Protein AF-A0A6D2IQT5-F1 (afdb_monomer)

Organism: NCBI:txid1685480

Mean predicted aligned error: 20.73 Å

Sequence (282 aa):
MVDPGVHAYAAMALLELAKHLDSALYYRKAKKAAESNLSFLASFDRLSLDEEDTKRTLESVLQVAESKILLGVTGKISEPNVREAENVRVVDAVAGKRLKSYWAGMGAESKKKFLRVSIAELTSYVEGLFGREGEEEWEQVLDSARRNKKWRFWMCRTCSLKFFHHKKFKNHLEQAHAAKFKPSTTKHMAQRVDEVWAGMLSSAAAEWEPVDTVAAGEMIKTRLELVKAFVYENGWSRDWPLAADGERRKLLKQIQLLLVLLRERKILSCGVRDWMMLFVIM

Foldseek 3Di:
DDDPPQALVQLVVLLVVCVVQLDLVSLVVSLVSLVVSLVVLVVDPDDDPVSVVRNVSSVVSNVSSVVSNVVDRPDPDDDPPPPPPPPPPPDDPVNVVVVVVVVVPDDPVRVVVVPDDDLVVVLVVQCVPPNPVSNVVSVVQVVCCVVVVDNDWDADPVVRDTGPDPVVVVVCCCVVPCVVVDPVDPVPDQAADDVLVVQVLPPPPDQLFAFPPVVQVVVVVVCVVVVHDFDDDSRDGPPTHGDPDPVVSVVSVVVSVVQNVCNVVVNDGVVVVVVVVVVVVD

InterPro domains:
  IPR006865 Domain of unknown function DUF629 [PF04780] (98-281)
  IPR013087 Zinc finger C2H2-type [PS00028] (156-177)
  IPR052398 Ubiquitin carboxyl-terminal hydrolase 53/54 [PTHR22975] (64-279)

Nearest PDB structures (foldseek):
  1key-assembly1_C-2  TM=7.612E-01  e=4.004E+00  Mus musculus
  4wyv-assembly1_A  TM=7.481E-01  e=4.474E+00  Homo sapiens
  4wyv-assembly1_H  TM=7.144E-01  e=4.999E+00  Homo sapiens
  1key-assembly1_A-2  TM=7.455E-01  e=7.789E+00  Mus musculus
  3pja-assembly2_G-2  TM=6.964E-01  e=8.702E+00  Homo sapiens

Radius of gyration: 30.5 Å; Cα contacts (8 Å, |Δi|>4): 212; chains: 1; bounding box: 74×51×74 Å

Secondary structure (DSSP, 8-state):
-------THHHHHHHHHHHHTT-HHHHHHHHHHHHHHHHHHTT-SS--HHHHHHHHHHHHHHHHHHHHHHT--S---------S----S-S-HHHHHHHHHHHHHS-HHHHHHHT---HHHHHHHHHHHHHHHHHHHHHHHHHHHHHHS-S--EE-TTT--EESSHHHHHHHIIIIIGGG----STTSS-PBPPHHHHHHHH-TT---PPB-HHHHHHHHHHHHHTTPPPP-BTTB-TTSPBP--HHHHHHHHHHHHHHHHHHHTT--BHHHHHHHHHHTT-

pLDDT: mean 77.93, std 15.9, range [29.3, 95.0]

Structure (mmCIF, N/CA/C/O backbone):
data_AF-A0A6D2IQT5-F1
#
_entry.id   AF-A0A6D2IQT5-F1
#
loop_
_atom_site.group_PDB
_atom_site.id
_atom_site.type_symbol
_atom_site.label_atom_id
_atom_site.label_alt_id
_atom_site.label_comp_id
_atom_site.label_asym_id
_atom_site.label_entity_id
_atom_site.label_seq_id
_atom_site.pdbx_PDB_ins_code
_atom_site.Cartn_x
_atom_site.Cartn_y
_atom_site.Cartn_z
_atom_site.occupancy
_atom_site.B_iso_or_equiv
_atom_site.auth_seq_id
_atom_site.auth_comp_id
_atom_site.auth_asym_id
_atom_site.auth_atom_id
_atom_site.pdbx_PDB_model_num
ATOM 1 N N . MET A 1 1 ? 18.712 -18.024 -9.875 1.00 38.19 1 MET A N 1
ATOM 2 C CA . MET A 1 1 ? 17.362 -17.785 -10.419 1.00 38.19 1 MET A CA 1
ATOM 3 C C . MET A 1 1 ? 16.737 -16.692 -9.581 1.00 38.19 1 MET A C 1
ATOM 5 O O . MET A 1 1 ? 16.830 -16.766 -8.363 1.00 38.19 1 MET A O 1
ATOM 9 N N . VAL A 1 2 ? 16.275 -15.623 -10.224 1.00 38.50 2 VAL A N 1
ATOM 10 C CA . VAL A 1 2 ? 15.608 -14.499 -9.556 1.00 38.50 2 VAL A CA 1
ATOM 11 C C . VAL A 1 2 ? 14.184 -14.956 -9.263 1.00 38.50 2 VAL A C 1
ATOM 13 O O . VAL A 1 2 ? 13.517 -15.400 -10.188 1.00 38.50 2 VAL A O 1
ATOM 16 N N . ASP A 1 3 ? 13.763 -14.907 -7.998 1.00 45.12 3 ASP A N 1
ATOM 17 C CA . ASP A 1 3 ? 12.369 -15.142 -7.606 1.00 45.12 3 ASP A CA 1
ATOM 18 C C . ASP A 1 3 ? 11.491 -14.101 -8.326 1.00 45.12 3 ASP A C 1
ATOM 20 O O . ASP A 1 3 ? 11.692 -12.899 -8.109 1.00 45.12 3 ASP A O 1
ATOM 24 N N . PRO A 1 4 ? 10.567 -14.512 -9.213 1.00 54.16 4 PRO A N 1
ATOM 25 C CA . PRO A 1 4 ? 9.713 -13.587 -9.951 1.00 54.16 4 PRO A CA 1
ATOM 26 C C . PRO A 1 4 ? 8.691 -12.872 -9.049 1.00 54.16 4 PRO A C 1
ATOM 28 O O . PRO A 1 4 ? 7.954 -12.012 -9.532 1.00 54.16 4 PRO A O 1
ATOM 31 N N . GLY A 1 5 ? 8.637 -13.189 -7.747 1.00 58.66 5 GLY A N 1
ATOM 32 C CA . GLY A 1 5 ? 7.783 -12.521 -6.765 1.00 58.66 5 GLY A CA 1
ATOM 33 C C . GLY A 1 5 ? 6.300 -12.850 -6.926 1.00 58.66 5 GLY A C 1
ATOM 34 O O . GLY A 1 5 ? 5.441 -12.144 -6.389 1.00 58.66 5 GLY A O 1
ATOM 35 N N . VAL A 1 6 ? 5.979 -13.905 -7.682 1.00 66.69 6 VAL A N 1
ATOM 36 C CA . VAL A 1 6 ? 4.604 -14.369 -7.869 1.00 66.69 6 VAL A CA 1
ATOM 37 C C . VAL A 1 6 ? 4.222 -15.207 -6.670 1.00 66.69 6 VAL A C 1
ATOM 39 O O . VAL A 1 6 ? 4.809 -16.253 -6.408 1.00 66.69 6 VAL A O 1
ATOM 42 N N . HIS A 1 7 ? 3.212 -14.756 -5.936 1.00 79.12 7 HIS A N 1
ATOM 43 C CA . HIS A 1 7 ? 2.750 -15.455 -4.749 1.00 79.12 7 HIS A CA 1
ATOM 44 C C . HIS A 1 7 ? 1.227 -15.520 -4.698 1.00 79.12 7 HIS A C 1
ATOM 46 O O . HIS A 1 7 ? 0.525 -14.561 -5.022 1.00 79.12 7 HIS A O 1
ATOM 52 N N . ALA A 1 8 ? 0.704 -16.626 -4.170 1.00 84.62 8 ALA A N 1
ATOM 53 C CA . ALA A 1 8 ? -0.732 -16.822 -3.997 1.00 84.62 8 ALA A CA 1
ATOM 54 C C . ALA A 1 8 ? -1.335 -16.041 -2.810 1.00 84.62 8 ALA A C 1
ATOM 56 O O . ALA A 1 8 ? -2.553 -16.048 -2.629 1.00 84.62 8 ALA A O 1
ATOM 57 N N . TYR A 1 9 ? -0.520 -15.345 -2.002 1.00 84.56 9 TYR A N 1
ATOM 58 C CA . TYR A 1 9 ? -0.952 -14.723 -0.742 1.00 84.56 9 TYR A CA 1
ATOM 59 C C . TYR A 1 9 ? -2.144 -13.776 -0.896 1.00 84.56 9 TYR A C 1
ATOM 61 O O . TYR A 1 9 ? -3.067 -13.821 -0.086 1.00 84.56 9 TYR A O 1
ATOM 69 N N . ALA A 1 10 ? -2.150 -12.934 -1.934 1.00 84.56 10 ALA A N 1
ATOM 70 C CA . ALA A 1 10 ? -3.239 -11.984 -2.154 1.00 84.56 10 ALA A CA 1
ATOM 71 C C . ALA A 1 10 ? -4.559 -12.702 -2.483 1.00 84.56 10 ALA A C 1
ATOM 73 O O . ALA A 1 10 ? -5.597 -12.383 -1.902 1.00 84.56 10 ALA A O 1
ATOM 74 N N . ALA A 1 11 ? -4.510 -13.699 -3.371 1.00 89.94 11 ALA A N 1
ATOM 75 C CA . ALA A 1 11 ? -5.677 -14.485 -3.759 1.00 89.94 11 ALA A CA 1
ATOM 76 C C . ALA A 1 11 ? -6.205 -15.320 -2.578 1.00 89.94 11 ALA A C 1
ATOM 78 O O . ALA A 1 11 ? -7.407 -15.314 -2.316 1.00 89.94 11 ALA A O 1
ATOM 79 N N . MET A 1 12 ? -5.312 -15.947 -1.802 1.00 90.25 12 MET A N 1
ATOM 80 C CA . MET A 1 12 ? -5.676 -16.707 -0.601 1.00 90.25 12 MET A CA 1
ATOM 81 C C . MET A 1 12 ? -6.279 -15.829 0.497 1.00 90.25 12 MET A C 1
ATOM 83 O O . MET A 1 12 ? -7.310 -16.182 1.060 1.00 90.25 12 MET A O 1
ATOM 87 N N . ALA A 1 13 ? -5.687 -14.667 0.783 1.00 88.44 13 ALA A N 1
ATOM 88 C CA . ALA A 1 13 ? -6.214 -13.756 1.797 1.00 88.44 13 ALA A CA 1
ATOM 89 C C . ALA A 1 13 ? -7.611 -13.231 1.424 1.00 88.44 13 ALA A C 1
ATOM 91 O O . ALA A 1 13 ? -8.487 -13.133 2.282 1.00 88.44 13 ALA A O 1
ATOM 92 N N . LEU A 1 14 ? -7.838 -12.921 0.141 1.00 91.50 14 LEU A N 1
ATOM 93 C CA . LEU A 1 14 ? -9.152 -12.516 -0.363 1.00 91.50 14 LEU A CA 1
ATOM 94 C C . LEU A 1 14 ? -10.167 -13.660 -0.304 1.00 91.50 14 LEU A C 1
ATOM 96 O O . LEU A 1 14 ? -11.324 -13.413 0.029 1.00 91.50 14 LEU A O 1
ATOM 100 N N . LEU A 1 15 ? -9.743 -14.892 -0.596 1.00 90.62 15 LEU A N 1
ATOM 101 C CA . LEU A 1 15 ? -10.600 -16.070 -0.505 1.00 90.62 15 LEU A CA 1
ATOM 102 C C . LEU A 1 15 ? -11.017 -16.345 0.941 1.00 90.62 15 LEU A C 1
ATOM 104 O O . LEU A 1 15 ? -12.190 -16.598 1.202 1.00 90.62 15 LEU A O 1
ATOM 108 N N . GLU A 1 16 ? -10.079 -16.275 1.881 1.00 89.12 16 GLU A N 1
ATOM 109 C CA . GLU A 1 16 ? -10.367 -16.511 3.294 1.00 89.12 16 GLU A CA 1
ATOM 110 C C . GLU A 1 16 ? -11.296 -15.431 3.855 1.00 89.12 16 GLU A C 1
ATOM 112 O O . GLU A 1 16 ? -12.285 -15.731 4.521 1.00 89.12 16 GLU A O 1
ATOM 117 N N . LEU A 1 17 ? -11.071 -14.171 3.470 1.00 84.94 17 LEU A N 1
ATOM 118 C CA . LEU A 1 17 ? -11.987 -13.079 3.783 1.00 84.94 17 LEU A CA 1
ATOM 119 C C . LEU A 1 17 ? -13.382 -13.306 3.174 1.00 84.94 17 LEU A C 1
ATOM 121 O O . LEU A 1 17 ? -14.384 -13.017 3.823 1.00 84.94 17 LEU A O 1
ATOM 125 N N . ALA A 1 18 ? -13.462 -13.849 1.956 1.00 87.81 18 ALA A N 1
ATOM 126 C CA . ALA A 1 18 ? -14.731 -14.177 1.313 1.00 87.81 18 ALA A CA 1
ATOM 127 C C . ALA A 1 18 ? -15.504 -15.271 2.053 1.00 87.81 18 ALA A C 1
ATOM 129 O O . ALA A 1 18 ? -16.719 -15.145 2.184 1.00 87.81 18 ALA A O 1
ATOM 130 N N . LYS A 1 19 ? -14.809 -16.303 2.556 1.00 88.00 19 LYS A N 1
ATOM 131 C CA . LYS A 1 19 ? -15.407 -17.363 3.381 1.00 88.00 19 LYS A CA 1
ATOM 132 C C . LYS A 1 19 ? -15.912 -16.813 4.711 1.00 88.00 19 LYS A C 1
ATOM 134 O O . LYS A 1 19 ? -17.047 -17.085 5.078 1.00 88.00 19 LYS A O 1
ATOM 139 N N . HIS A 1 20 ? -15.096 -16.018 5.406 1.00 84.00 20 HIS A N 1
ATOM 140 C CA . HIS A 1 20 ? -15.473 -15.442 6.699 1.00 84.00 20 HIS A CA 1
ATOM 141 C C . HIS A 1 20 ? -16.664 -14.487 6.606 1.00 84.00 20 HIS A C 1
ATOM 143 O O . HIS A 1 20 ? -17.475 -14.433 7.523 1.00 84.00 20 HIS A O 1
ATOM 149 N N . LEU A 1 21 ? -16.758 -13.720 5.518 1.00 82.00 21 LEU A N 1
ATOM 150 C CA . LEU A 1 21 ? -17.821 -12.734 5.320 1.00 82.00 21 LEU A CA 1
ATOM 151 C C . LEU A 1 21 ? -19.019 -13.268 4.525 1.00 82.00 21 LEU A C 1
ATOM 153 O O . LEU A 1 21 ? -19.940 -12.491 4.282 1.00 82.00 21 LEU A O 1
ATOM 157 N N . ASP A 1 22 ? -18.967 -14.523 4.064 1.00 82.00 22 ASP A N 1
ATOM 158 C CA . ASP A 1 22 ? -19.866 -15.104 3.057 1.00 82.00 22 ASP A CA 1
ATOM 159 C C . ASP A 1 22 ? -20.220 -14.072 1.971 1.00 82.00 22 ASP A C 1
ATOM 161 O O . ASP A 1 22 ? -21.356 -13.618 1.853 1.00 82.00 22 ASP A O 1
ATOM 165 N N . SER A 1 23 ? -19.205 -13.593 1.236 1.00 82.19 23 SER A N 1
ATOM 166 C CA . SER A 1 23 ? -19.349 -12.424 0.356 1.00 82.19 23 SER A CA 1
ATOM 167 C C . SER A 1 23 ? -18.933 -12.698 -1.086 1.00 82.19 23 SER A C 1
ATOM 169 O O . SER A 1 23 ? -17.751 -12.840 -1.418 1.00 82.19 23 SER A O 1
ATOM 171 N N . ALA A 1 24 ? -19.916 -12.640 -1.990 1.00 85.25 24 ALA A N 1
ATOM 172 C CA . ALA A 1 24 ? -19.721 -12.794 -3.434 1.00 85.25 24 ALA A CA 1
ATOM 173 C C . ALA A 1 24 ? -18.756 -11.757 -4.034 1.00 85.25 24 ALA A C 1
ATOM 175 O O . ALA A 1 24 ? -18.155 -11.992 -5.084 1.00 85.25 24 ALA A O 1
ATOM 176 N N . LEU A 1 25 ? -18.617 -10.589 -3.401 1.00 86.44 25 LEU A N 1
ATOM 177 C CA . LEU A 1 25 ? -17.674 -9.559 -3.830 1.00 86.44 25 LEU A CA 1
ATOM 178 C C . LEU A 1 25 ? -16.228 -10.002 -3.601 1.00 86.44 25 LEU A C 1
ATOM 180 O O . LEU A 1 25 ? -15.392 -9.854 -4.490 1.00 86.44 25 LEU A O 1
ATOM 184 N N . TYR A 1 26 ? -15.932 -10.541 -2.419 1.00 87.88 26 TYR A N 1
ATOM 185 C CA . TYR A 1 26 ? -14.586 -10.995 -2.092 1.00 87.88 26 TYR A CA 1
ATOM 186 C C . TYR A 1 26 ? -14.230 -12.279 -2.840 1.00 87.88 26 TYR A C 1
ATOM 188 O O . TYR A 1 26 ? -13.096 -12.385 -3.299 1.00 87.88 26 TYR A O 1
ATOM 196 N N . TYR A 1 27 ? -15.197 -13.167 -3.107 1.00 91.38 27 TYR A N 1
ATOM 197 C CA . TYR A 1 27 ? -14.988 -14.279 -4.042 1.00 91.38 27 TYR A CA 1
ATOM 198 C C . TYR A 1 27 ? -14.612 -13.779 -5.446 1.00 91.38 27 TYR A C 1
ATOM 200 O O . TYR A 1 27 ? -13.651 -14.268 -6.033 1.00 91.38 27 TYR A O 1
ATOM 208 N N . ARG A 1 28 ? -15.276 -12.732 -5.962 1.00 91.94 28 ARG A N 1
ATOM 209 C CA . ARG A 1 28 ? -14.900 -12.100 -7.243 1.00 91.94 28 ARG A CA 1
ATOM 210 C C . ARG A 1 28 ? -13.507 -11.462 -7.214 1.00 91.94 28 ARG A C 1
ATOM 212 O O . ARG A 1 28 ? -12.767 -11.582 -8.187 1.00 91.94 28 ARG A O 1
ATOM 219 N N . LYS A 1 29 ? -13.131 -10.797 -6.114 1.00 92.56 29 LYS A N 1
ATOM 220 C CA . LYS A 1 29 ? -11.784 -10.216 -5.944 1.00 92.56 29 LYS A CA 1
ATOM 221 C C . LYS A 1 29 ? -10.707 -11.309 -5.881 1.00 92.56 29 LYS A C 1
ATOM 223 O O . LYS A 1 29 ? -9.676 -11.159 -6.532 1.00 92.56 29 LYS A O 1
ATOM 228 N N . ALA A 1 30 ? -10.959 -12.402 -5.156 1.00 93.06 30 ALA A N 1
ATOM 229 C CA . ALA A 1 30 ? -10.068 -13.560 -5.081 1.00 93.06 30 ALA A CA 1
ATOM 230 C C . ALA A 1 30 ? -9.880 -14.214 -6.456 1.00 93.06 30 ALA A C 1
ATOM 232 O O . ALA A 1 30 ? -8.743 -14.417 -6.873 1.00 93.06 30 ALA A O 1
ATOM 233 N N . LYS A 1 31 ? -10.981 -14.434 -7.192 1.00 93.81 31 LYS A N 1
ATOM 234 C CA . LYS A 1 31 ? -10.967 -14.921 -8.579 1.00 93.81 31 LYS A CA 1
ATOM 235 C C . LYS A 1 31 ? -10.093 -14.043 -9.478 1.00 93.81 31 LYS A C 1
ATOM 237 O O . LYS A 1 31 ? -9.142 -14.541 -10.063 1.00 93.81 31 LYS A O 1
ATOM 242 N N . LYS A 1 32 ? -10.342 -12.729 -9.517 1.00 93.94 32 LYS A N 1
ATOM 243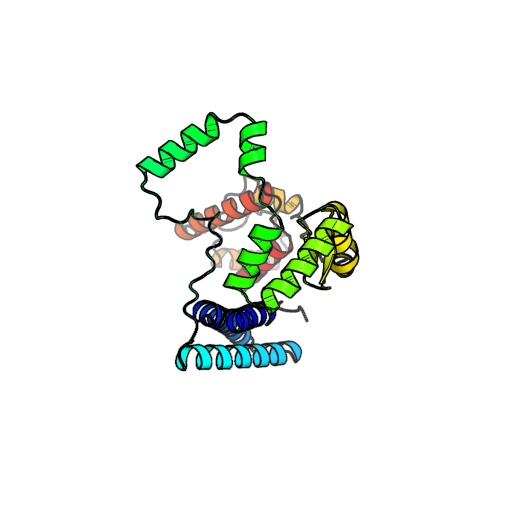 C CA . LYS A 1 32 ? -9.578 -11.802 -10.371 1.00 93.94 32 LYS A CA 1
ATOM 244 C C . LYS A 1 32 ? -8.080 -11.802 -10.043 1.00 93.94 32 LYS A C 1
ATOM 246 O O . LYS A 1 32 ? -7.248 -11.765 -10.946 1.00 93.94 32 LYS A O 1
ATOM 251 N N . ALA A 1 33 ? -7.734 -11.842 -8.755 1.00 91.81 33 ALA A N 1
ATOM 252 C CA . ALA A 1 33 ? -6.343 -11.924 -8.315 1.00 91.81 33 ALA A CA 1
ATOM 253 C C . ALA A 1 33 ? -5.691 -13.259 -8.713 1.00 91.81 33 ALA A C 1
ATOM 255 O O . ALA A 1 33 ? -4.521 -13.272 -9.091 1.00 91.81 33 ALA A O 1
ATOM 256 N N . ALA A 1 34 ? -6.438 -14.366 -8.652 1.00 93.62 34 ALA A N 1
ATOM 257 C CA . ALA A 1 34 ? -5.967 -15.667 -9.111 1.00 93.62 34 ALA A CA 1
ATOM 258 C C . ALA A 1 34 ? -5.725 -15.678 -10.630 1.00 93.62 34 ALA A C 1
ATOM 260 O O . ALA A 1 34 ? -4.640 -16.053 -11.063 1.00 93.62 34 ALA A O 1
ATOM 261 N N . GLU A 1 35 ? -6.674 -15.171 -11.424 1.00 93.81 35 GLU A N 1
ATOM 262 C CA . GLU A 1 35 ? -6.570 -15.086 -12.889 1.00 93.81 35 GLU A CA 1
ATOM 263 C C . GLU A 1 35 ? -5.363 -14.260 -13.335 1.00 93.81 35 GLU A C 1
ATOM 265 O O . GLU A 1 35 ? -4.581 -14.721 -14.156 1.00 93.81 35 GLU A O 1
ATOM 270 N N . SER A 1 36 ? -5.166 -13.064 -12.765 1.00 90.19 36 SER A N 1
ATOM 271 C CA . SER A 1 36 ? -4.038 -12.200 -13.147 1.00 90.19 36 SER A CA 1
ATOM 272 C C . SER A 1 36 ? -2.682 -12.857 -12.873 1.00 90.19 36 SER A C 1
ATOM 274 O O . SER A 1 36 ? -1.784 -12.770 -13.706 1.00 90.19 36 SER A O 1
ATOM 276 N N . ASN A 1 37 ? -2.539 -13.548 -11.737 1.00 88.19 37 ASN A N 1
ATOM 277 C CA . ASN A 1 37 ? -1.302 -14.259 -11.411 1.00 88.19 37 ASN A CA 1
ATOM 278 C C . ASN A 1 37 ? -1.113 -15.518 -12.271 1.00 88.19 37 ASN A C 1
ATOM 280 O O . ASN A 1 37 ? 0.010 -15.806 -12.667 1.00 88.19 37 ASN A O 1
ATOM 284 N N . LEU A 1 38 ? -2.185 -16.240 -12.611 1.00 91.69 38 LEU A N 1
ATOM 285 C CA . LEU A 1 38 ? -2.118 -17.383 -13.528 1.00 91.69 38 LEU A CA 1
ATOM 286 C C . LEU A 1 38 ? -1.760 -16.953 -14.954 1.00 91.69 38 LEU A C 1
ATOM 288 O O . LEU A 1 38 ? -0.917 -17.588 -15.577 1.00 91.69 38 LEU A O 1
ATOM 292 N N . SER A 1 39 ? -2.338 -15.857 -15.458 1.00 90.12 39 SER A N 1
ATOM 293 C CA . SER A 1 39 ? -1.959 -15.285 -16.757 1.00 90.12 39 SER A CA 1
ATOM 294 C C . SER A 1 39 ? -0.498 -14.845 -16.777 1.00 90.12 39 SER A C 1
ATOM 296 O O . SER A 1 39 ? 0.180 -15.018 -17.784 1.00 90.12 39 SER A O 1
ATOM 298 N N . PHE A 1 40 ? 0.000 -14.314 -15.658 1.00 86.50 40 PHE A N 1
ATOM 299 C CA . PHE A 1 40 ? 1.411 -13.979 -15.516 1.00 86.50 40 PHE A CA 1
ATOM 300 C C . PHE A 1 40 ? 2.295 -15.235 -15.515 1.00 86.50 40 PHE A C 1
ATOM 302 O O . PHE A 1 40 ? 3.258 -15.287 -16.270 1.00 86.50 40 PHE A O 1
ATOM 309 N N . LEU A 1 41 ? 1.943 -16.284 -14.762 1.00 87.12 41 LEU A N 1
ATOM 310 C CA . LEU A 1 41 ? 2.678 -17.559 -14.778 1.00 87.12 41 LEU A CA 1
ATOM 311 C C . LEU A 1 41 ? 2.644 -18.245 -16.152 1.00 87.12 41 LEU A C 1
ATOM 313 O O . LEU A 1 41 ? 3.628 -18.850 -16.558 1.00 87.12 41 LEU A O 1
ATOM 317 N N . ALA A 1 42 ? 1.554 -18.102 -16.905 1.00 86.75 42 ALA A N 1
ATOM 318 C CA . ALA A 1 42 ? 1.445 -18.628 -18.264 1.00 86.75 42 ALA A CA 1
ATOM 319 C C . ALA A 1 42 ? 2.381 -17.932 -19.270 1.00 86.75 42 ALA A C 1
ATOM 321 O O . ALA A 1 42 ? 2.583 -18.458 -20.360 1.00 86.75 42 ALA A O 1
ATOM 322 N N . SER A 1 43 ? 2.947 -16.768 -18.925 1.00 85.50 43 SER A N 1
ATOM 323 C CA . SER A 1 43 ? 3.935 -16.080 -19.767 1.00 85.50 43 SER A CA 1
ATOM 324 C C . SER A 1 43 ? 5.352 -16.658 -19.659 1.00 85.50 43 SER A C 1
ATOM 326 O O . SER A 1 43 ? 6.225 -16.260 -20.425 1.00 85.50 43 SER A O 1
ATOM 328 N N . PHE A 1 44 ? 5.589 -17.595 -18.733 1.00 81.56 44 PHE A N 1
ATOM 329 C CA . PHE A 1 44 ? 6.877 -18.268 -18.576 1.00 81.56 44 PHE A CA 1
ATOM 330 C C . PHE A 1 44 ? 6.908 -19.585 -19.361 1.00 81.56 44 PHE A C 1
ATOM 332 O O . PHE A 1 44 ? 6.020 -20.422 -19.217 1.00 81.56 44 PHE A O 1
ATOM 339 N N . ASP A 1 45 ? 7.985 -19.812 -20.120 1.00 79.50 45 ASP A N 1
ATOM 340 C CA . ASP A 1 45 ? 8.181 -21.052 -20.890 1.00 79.50 45 ASP A CA 1
ATOM 341 C C . ASP A 1 45 ? 8.382 -22.292 -20.001 1.00 79.50 45 ASP A C 1
ATOM 343 O O . ASP A 1 45 ? 8.038 -23.414 -20.378 1.00 79.50 45 ASP A O 1
ATOM 347 N N . ARG A 1 46 ? 8.972 -22.112 -18.813 1.00 81.31 46 ARG A N 1
ATOM 348 C CA . ARG A 1 46 ? 9.169 -23.164 -17.807 1.00 81.31 46 ARG A CA 1
ATOM 349 C C . ARG A 1 46 ? 9.012 -22.585 -16.412 1.00 81.31 46 ARG A C 1
ATOM 351 O O . ARG A 1 46 ? 9.660 -21.593 -16.092 1.00 81.31 46 ARG A O 1
ATOM 358 N N . LEU A 1 47 ? 8.214 -23.264 -15.594 1.00 83.31 47 LEU A N 1
ATOM 359 C CA . LEU A 1 47 ? 8.016 -22.929 -14.191 1.00 83.31 47 LEU A CA 1
ATOM 360 C C . LEU A 1 47 ? 9.020 -23.671 -13.304 1.00 83.31 47 LEU A C 1
ATOM 362 O O . LEU A 1 47 ? 9.375 -24.827 -13.556 1.00 83.31 47 LEU A O 1
ATOM 366 N N . SER A 1 48 ? 9.487 -23.001 -12.257 1.00 83.38 48 SER A N 1
ATOM 367 C CA . SER A 1 48 ? 10.186 -23.641 -11.145 1.00 83.38 48 SER A CA 1
ATOM 368 C C . SER A 1 48 ? 9.219 -24.474 -10.291 1.00 83.38 48 SER A C 1
ATOM 370 O O . SER A 1 48 ? 8.001 -24.338 -10.385 1.00 83.38 48 SER A O 1
ATOM 372 N N . LEU A 1 49 ? 9.751 -25.345 -9.426 1.00 81.62 49 LEU A N 1
ATOM 373 C CA . LEU A 1 49 ? 8.932 -26.133 -8.490 1.00 81.62 49 LEU A CA 1
ATOM 374 C C . LEU A 1 49 ? 8.037 -25.246 -7.606 1.00 81.62 49 LEU A C 1
ATOM 376 O O . LEU A 1 49 ? 6.865 -25.566 -7.414 1.00 81.62 49 LEU A O 1
ATOM 380 N N . ASP A 1 50 ? 8.571 -24.124 -7.121 1.00 79.00 50 ASP A N 1
ATOM 381 C CA . ASP A 1 50 ? 7.841 -23.179 -6.267 1.00 79.00 50 ASP A CA 1
ATOM 382 C C . ASP A 1 50 ? 6.758 -22.416 -7.052 1.00 79.00 50 ASP A C 1
ATOM 384 O O . ASP A 1 50 ? 5.673 -22.130 -6.537 1.00 79.00 50 ASP A O 1
ATOM 388 N N . GLU A 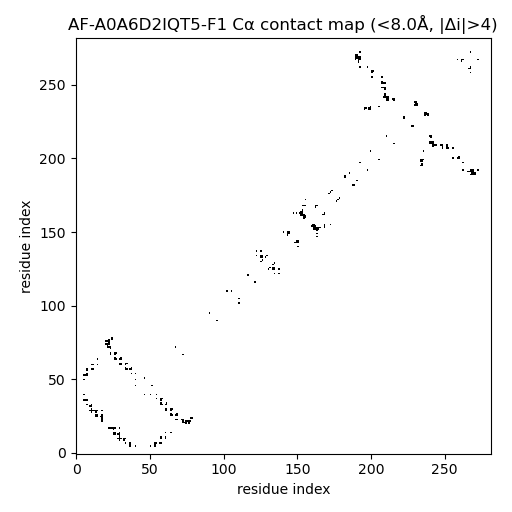1 51 ? 7.016 -22.114 -8.326 1.00 83.50 51 GLU A N 1
ATOM 389 C CA . GLU A 1 51 ? 6.033 -21.506 -9.227 1.00 83.50 51 GLU A CA 1
ATOM 390 C C . GLU A 1 51 ? 4.915 -22.484 -9.599 1.00 83.50 51 GLU A C 1
ATOM 392 O O . GLU A 1 51 ? 3.756 -22.079 -9.674 1.00 83.50 51 GLU A O 1
ATOM 397 N N . GLU A 1 52 ? 5.224 -23.771 -9.777 1.00 87.00 52 GLU A N 1
ATOM 398 C CA . GLU A 1 52 ? 4.218 -24.803 -10.043 1.00 87.00 52 GLU A CA 1
ATOM 399 C C . GLU A 1 52 ? 3.326 -25.046 -8.809 1.00 87.00 52 GLU A C 1
ATOM 401 O O . GLU A 1 52 ? 2.112 -25.220 -8.940 1.00 87.00 52 GLU A O 1
ATOM 406 N N . ASP A 1 53 ? 3.889 -24.991 -7.597 1.00 86.12 53 ASP A N 1
ATOM 407 C CA . ASP A 1 53 ? 3.110 -25.049 -6.350 1.00 86.12 53 ASP A CA 1
ATOM 408 C C . ASP A 1 53 ? 2.232 -23.798 -6.167 1.00 86.12 53 ASP A C 1
ATOM 410 O O . ASP A 1 53 ? 1.044 -23.879 -5.822 1.00 86.12 53 ASP A O 1
ATOM 414 N N . THR A 1 54 ? 2.778 -22.627 -6.507 1.00 88.31 54 THR A N 1
ATOM 415 C CA . THR A 1 54 ? 2.029 -21.365 -6.531 1.00 88.31 54 THR A CA 1
ATOM 416 C C . THR A 1 54 ? 0.880 -21.423 -7.536 1.00 88.31 54 THR A C 1
ATOM 418 O O . THR A 1 54 ? -0.245 -21.042 -7.205 1.00 88.31 54 THR A O 1
ATOM 421 N N . LYS A 1 55 ? 1.124 -21.951 -8.740 1.00 92.19 55 LYS A N 1
ATOM 422 C CA . LYS A 1 55 ? 0.112 -22.159 -9.781 1.00 92.19 55 LYS A CA 1
ATOM 423 C C . LYS A 1 55 ? -1.010 -23.071 -9.295 1.00 92.19 55 LYS A C 1
ATOM 425 O O . LYS A 1 55 ? -2.171 -22.673 -9.359 1.00 92.19 55 LYS A O 1
ATOM 430 N N . ARG A 1 56 ? -0.679 -24.230 -8.716 1.00 92.50 56 ARG A N 1
ATOM 431 C CA . ARG A 1 56 ? -1.668 -25.164 -8.147 1.00 92.50 56 ARG A CA 1
ATOM 432 C C . ARG A 1 56 ? -2.524 -24.500 -7.068 1.00 92.50 56 ARG A C 1
ATOM 434 O O . ARG A 1 56 ? -3.738 -24.695 -7.007 1.00 92.50 56 ARG A O 1
ATOM 441 N N . THR A 1 57 ? -1.900 -23.683 -6.222 1.00 92.06 57 THR A N 1
ATOM 442 C CA . THR A 1 57 ? -2.609 -22.925 -5.185 1.00 92.06 57 THR A CA 1
ATOM 443 C C . THR A 1 57 ? -3.579 -21.912 -5.799 1.00 92.06 57 THR A C 1
ATOM 445 O O . THR A 1 57 ? -4.725 -21.811 -5.359 1.00 92.06 57 THR A O 1
ATOM 448 N N . LEU A 1 58 ? -3.159 -21.182 -6.835 1.00 93.94 58 LEU A N 1
ATOM 449 C CA . LEU A 1 58 ? -4.003 -20.215 -7.541 1.00 93.94 58 LEU A CA 1
ATOM 450 C C . LEU A 1 58 ? -5.179 -20.890 -8.265 1.00 93.94 58 LEU A C 1
ATOM 452 O O . LEU A 1 58 ? -6.296 -20.380 -8.192 1.00 93.94 58 LEU A O 1
ATOM 456 N N . GLU A 1 59 ? -4.960 -22.045 -8.899 1.00 95.00 59 GLU A N 1
ATOM 457 C CA . GLU A 1 59 ? -6.011 -22.853 -9.538 1.00 95.00 59 GLU A CA 1
ATOM 458 C C . GLU A 1 59 ? -7.058 -23.328 -8.519 1.00 95.00 59 GLU A C 1
ATOM 460 O O . GLU A 1 59 ? -8.260 -23.203 -8.753 1.00 95.00 59 GLU A O 1
ATOM 465 N N . SER A 1 60 ? -6.616 -23.781 -7.342 1.00 94.56 60 SER A N 1
ATOM 466 C CA . SER A 1 60 ? -7.511 -24.144 -6.235 1.00 94.56 60 SER A CA 1
ATOM 467 C C . SER A 1 60 ? -8.346 -22.948 -5.758 1.00 94.56 60 SER A C 1
ATOM 469 O O . SER A 1 60 ? -9.567 -23.051 -5.604 1.00 94.56 60 SER A O 1
ATOM 471 N N . VAL A 1 61 ? -7.723 -21.773 -5.588 1.00 93.38 61 VAL A N 1
ATOM 472 C CA . VAL A 1 61 ? -8.442 -20.541 -5.219 1.00 93.38 61 VAL A CA 1
ATOM 473 C C . VAL A 1 61 ? -9.487 -20.173 -6.270 1.00 93.38 61 VAL A C 1
ATOM 475 O O . VAL A 1 61 ? -10.611 -19.811 -5.907 1.00 93.38 61 VAL A O 1
ATOM 478 N N . LEU A 1 62 ? -9.133 -20.279 -7.553 1.00 94.62 62 LEU A N 1
ATOM 479 C CA . LEU A 1 62 ? -10.026 -19.996 -8.671 1.00 94.62 62 LEU A CA 1
ATOM 480 C C . LEU A 1 62 ? -11.258 -20.908 -8.628 1.00 94.62 62 LEU A C 1
ATOM 482 O O . LEU A 1 62 ? -12.384 -20.412 -8.601 1.00 94.62 62 LEU A O 1
ATOM 486 N N . GLN A 1 63 ? -11.043 -22.221 -8.514 1.00 93.88 63 GLN A N 1
ATOM 487 C CA . GLN A 1 63 ? -12.110 -23.220 -8.482 1.00 93.88 63 GLN A CA 1
ATOM 488 C C . GLN A 1 63 ? -13.078 -22.996 -7.310 1.00 93.88 63 GLN A C 1
ATOM 490 O O . GLN A 1 63 ? -14.301 -23.025 -7.484 1.00 93.88 63 GLN A O 1
ATOM 495 N N . VAL A 1 64 ? -12.550 -22.739 -6.107 1.00 91.56 64 VAL A N 1
ATOM 496 C CA . VAL A 1 64 ? -13.379 -22.488 -4.917 1.00 91.56 64 VAL A CA 1
ATOM 497 C C . VAL A 1 64 ? -14.181 -21.195 -5.076 1.00 91.56 64 VAL A C 1
ATOM 499 O O . VAL A 1 64 ? -15.371 -21.168 -4.752 1.00 91.56 64 VAL A O 1
ATOM 502 N N . ALA A 1 65 ? -13.555 -20.127 -5.578 1.00 90.81 65 ALA A N 1
ATOM 503 C CA . ALA A 1 65 ? -14.228 -18.852 -5.790 1.00 90.81 65 ALA A CA 1
ATOM 504 C C . ALA A 1 65 ? -15.347 -18.960 -6.836 1.00 90.81 65 ALA A C 1
ATOM 506 O O . ALA A 1 65 ? -16.440 -18.446 -6.608 1.00 90.81 65 ALA A O 1
ATOM 507 N N . GLU A 1 66 ? -15.113 -19.656 -7.949 1.00 91.88 66 GLU A N 1
ATOM 508 C CA . GLU A 1 66 ? -16.114 -19.866 -9.000 1.00 91.88 66 GLU A CA 1
ATOM 509 C C . GLU A 1 66 ? -17.299 -20.694 -8.521 1.00 91.88 66 GLU A C 1
ATOM 511 O O . GLU A 1 66 ? -18.442 -20.279 -8.708 1.00 91.88 66 GLU A O 1
ATOM 516 N N . SER A 1 67 ? -17.037 -21.807 -7.831 1.00 89.00 67 SER A N 1
ATOM 517 C CA . SER A 1 67 ? -18.084 -22.643 -7.239 1.00 89.00 67 SER A CA 1
ATOM 518 C C . SER A 1 67 ? -18.974 -21.838 -6.288 1.00 89.00 67 SER A C 1
ATOM 520 O O . SER A 1 67 ? -20.200 -21.889 -6.376 1.00 89.00 67 SER A O 1
ATOM 522 N N . LYS A 1 68 ? -18.374 -21.003 -5.429 1.00 87.56 68 LYS A N 1
ATOM 523 C CA . LYS A 1 68 ? -19.113 -20.155 -4.483 1.00 87.56 68 LYS A CA 1
ATOM 524 C C . LYS A 1 68 ? -19.882 -19.016 -5.147 1.00 87.56 68 LYS A C 1
ATOM 526 O O . LYS A 1 68 ? -20.946 -18.645 -4.661 1.00 87.56 68 LYS A O 1
ATOM 531 N N . ILE A 1 69 ? -19.385 -18.476 -6.259 1.00 86.50 69 ILE A N 1
ATOM 532 C CA . ILE A 1 69 ? -20.130 -17.501 -7.067 1.00 86.50 69 ILE A CA 1
ATOM 533 C C . ILE A 1 69 ? -21.333 -18.177 -7.742 1.00 86.50 69 ILE A C 1
ATOM 535 O O . ILE A 1 69 ? -22.412 -17.587 -7.765 1.00 86.50 69 ILE A O 1
ATOM 539 N N . LEU A 1 70 ? -21.162 -19.401 -8.257 1.00 82.25 70 LEU A N 1
ATOM 540 C CA . LEU A 1 70 ? -22.187 -20.144 -8.998 1.00 82.25 70 LEU A CA 1
ATOM 541 C C . LEU A 1 70 ? -23.312 -20.670 -8.096 1.00 82.25 70 LEU A C 1
ATOM 543 O O . LEU A 1 70 ? -24.481 -20.582 -8.456 1.00 82.25 70 LEU A O 1
ATOM 547 N N . LEU A 1 71 ? -22.963 -21.189 -6.915 1.00 77.62 71 LEU A N 1
ATOM 548 C CA . LEU A 1 71 ? -23.916 -21.750 -5.949 1.00 77.62 71 LEU A CA 1
ATOM 549 C C . LEU A 1 71 ? -24.810 -20.691 -5.285 1.00 77.62 71 LEU A C 1
ATOM 551 O O . LEU A 1 71 ? -25.761 -21.054 -4.600 1.00 77.62 71 LEU A O 1
ATOM 555 N N . GLY A 1 72 ? -24.531 -19.403 -5.504 1.00 61.00 72 GLY A N 1
ATOM 556 C CA . GLY A 1 72 ? -25.246 -18.310 -4.862 1.00 61.00 72 GLY A CA 1
ATOM 557 C C . GLY A 1 72 ? -24.824 -18.173 -3.402 1.00 61.00 72 GLY A C 1
ATOM 558 O O . GLY A 1 72 ? -25.077 -19.027 -2.559 1.00 61.00 72 GLY A O 1
ATOM 559 N N . VAL A 1 73 ? -24.156 -17.068 -3.093 1.00 59.69 73 VAL A N 1
ATOM 560 C CA . VAL A 1 73 ? -23.757 -16.734 -1.726 1.00 59.69 73 VAL A CA 1
ATOM 561 C C . VAL A 1 73 ? -25.006 -16.382 -0.908 1.00 59.69 73 VAL A C 1
ATOM 563 O O . VAL A 1 73 ? -25.788 -15.521 -1.315 1.00 59.69 73 VAL A O 1
ATOM 566 N N . THR A 1 74 ? -25.202 -17.047 0.231 1.00 53.56 74 THR A N 1
ATOM 567 C CA . THR A 1 74 ? -26.354 -16.854 1.131 1.00 53.56 74 THR A CA 1
ATOM 568 C C . THR A 1 74 ? -26.309 -15.520 1.888 1.00 53.56 74 THR A C 1
ATOM 570 O O . THR A 1 74 ? -27.351 -14.974 2.257 1.00 53.56 74 THR A O 1
ATOM 573 N N . GLY A 1 75 ? -25.117 -14.950 2.072 1.00 50.09 75 GLY A N 1
ATOM 574 C CA . GLY A 1 75 ? -24.878 -13.670 2.728 1.00 50.09 75 GLY A CA 1
ATOM 575 C C . GLY A 1 75 ? -25.050 -12.453 1.813 1.00 50.09 75 GLY A C 1
ATOM 576 O O . GLY A 1 75 ? -24.191 -12.119 0.993 1.00 50.09 75 GLY A O 1
ATOM 577 N N . LYS A 1 76 ? -26.125 -11.683 2.024 1.00 41.78 76 LYS A N 1
ATOM 578 C CA . LYS A 1 76 ? -26.191 -10.265 1.621 1.00 41.78 76 LYS A CA 1
ATOM 579 C C . LYS A 1 76 ? -25.295 -9.435 2.546 1.00 41.78 76 LYS A C 1
ATOM 581 O O . LYS A 1 76 ? -25.788 -8.724 3.415 1.00 41.78 76 LYS A O 1
ATOM 586 N N . ILE A 1 77 ? -23.982 -9.485 2.349 1.00 45.03 77 ILE A N 1
ATOM 587 C CA . ILE A 1 77 ? -23.083 -8.473 2.912 1.00 45.03 77 ILE A CA 1
ATOM 588 C C . ILE A 1 77 ? -22.323 -7.835 1.754 1.00 45.03 77 ILE A C 1
ATOM 590 O O . ILE A 1 77 ? -21.294 -8.318 1.270 1.00 45.03 77 ILE A O 1
ATOM 594 N N . SER A 1 78 ? -22.904 -6.736 1.266 1.00 47.50 78 SER A N 1
ATOM 595 C CA . SER A 1 78 ? -22.178 -5.727 0.505 1.00 47.50 78 SER A CA 1
ATOM 596 C C . SER A 1 78 ? -21.008 -5.228 1.347 1.00 47.50 78 SER A C 1
ATOM 598 O O . SER A 1 78 ? -21.160 -5.084 2.556 1.00 47.50 78 SER A O 1
ATOM 600 N N . GLU A 1 79 ? -19.878 -4.988 0.678 1.00 38.00 79 GLU A N 1
ATOM 601 C CA . GLU A 1 79 ? -18.654 -4.336 1.160 1.00 38.00 79 GLU A CA 1
ATOM 602 C C . GLU A 1 79 ? -18.842 -3.622 2.517 1.00 38.00 79 GLU A C 1
ATOM 604 O O . GLU A 1 79 ? -19.697 -2.730 2.596 1.00 38.00 79 GLU A O 1
ATOM 609 N N . PRO A 1 80 ? -18.053 -3.914 3.576 1.00 34.44 80 PRO A N 1
ATOM 610 C CA . PRO A 1 80 ? -17.858 -2.906 4.596 1.00 34.44 80 PRO A CA 1
ATOM 611 C C . PRO A 1 80 ? -17.145 -1.785 3.857 1.00 34.44 80 PRO A C 1
ATOM 613 O O . PRO A 1 80 ? -15.936 -1.827 3.626 1.00 34.44 80 PRO A O 1
ATOM 616 N N . ASN A 1 81 ? -17.932 -0.827 3.380 1.00 30.52 81 ASN A N 1
ATOM 617 C CA . ASN A 1 81 ? -17.426 0.440 2.928 1.00 30.52 81 ASN A CA 1
ATOM 618 C C . ASN A 1 81 ? -16.481 0.878 4.043 1.00 30.52 81 ASN A C 1
ATOM 620 O O . ASN A 1 81 ? -16.928 1.199 5.145 1.00 30.52 81 ASN A O 1
ATOM 624 N N . VAL A 1 82 ? -15.179 0.928 3.768 1.00 34.62 82 VAL A N 1
ATOM 625 C CA . VAL A 1 82 ? -14.313 1.865 4.478 1.00 34.62 82 VAL A CA 1
ATOM 626 C C . VAL A 1 82 ? -14.701 3.244 3.944 1.00 34.62 82 VAL A C 1
ATOM 628 O O . VAL A 1 82 ? -13.961 3.913 3.237 1.00 34.62 82 VAL A O 1
ATOM 631 N N . ARG A 1 83 ? -15.948 3.621 4.219 1.00 31.67 83 ARG A N 1
ATOM 632 C CA . ARG A 1 83 ? -16.387 4.989 4.337 1.00 31.67 83 ARG A CA 1
ATOM 633 C C . ARG A 1 83 ? -16.069 5.318 5.778 1.00 31.67 83 ARG A C 1
ATOM 635 O O . ARG A 1 83 ? -16.433 4.564 6.684 1.00 31.67 83 ARG A O 1
ATOM 642 N N . GLU A 1 84 ? -15.372 6.425 5.992 1.00 35.41 84 GLU A N 1
ATOM 643 C CA . GLU A 1 84 ? -15.538 7.168 7.236 1.00 35.41 84 GLU A CA 1
ATOM 644 C C . GLU A 1 84 ? -17.019 7.112 7.597 1.00 35.41 84 GLU A C 1
ATOM 646 O O . GLU A 1 84 ? -17.833 7.501 6.761 1.00 35.41 84 GLU A O 1
ATOM 651 N N . ALA A 1 85 ? -17.325 6.506 8.752 1.00 30.61 85 ALA A N 1
ATOM 652 C CA . ALA A 1 85 ? -18.662 6.160 9.224 1.00 30.61 85 ALA A CA 1
ATOM 653 C C . ALA A 1 85 ? -19.752 6.948 8.491 1.00 30.61 85 ALA A C 1
ATOM 655 O O . ALA A 1 85 ? -20.011 8.117 8.796 1.00 30.61 85 ALA A O 1
ATOM 656 N N . GLU A 1 86 ? -20.344 6.334 7.466 1.00 34.59 86 GLU A N 1
ATOM 657 C CA . GLU A 1 86 ? -21.434 6.975 6.759 1.00 34.59 86 GLU A CA 1
ATOM 658 C C . GLU A 1 86 ? -22.610 6.930 7.723 1.00 34.59 86 GLU A C 1
ATOM 660 O O . GLU A 1 86 ? -23.214 5.884 7.954 1.00 34.59 86 GLU A O 1
ATOM 665 N N . ASN A 1 87 ? -22.810 8.067 8.394 1.00 35.97 87 ASN A N 1
ATOM 666 C CA . ASN A 1 87 ? -23.863 8.294 9.367 1.00 35.97 87 ASN A CA 1
ATOM 667 C C . ASN A 1 87 ? -25.142 7.628 8.877 1.00 35.97 87 ASN A C 1
ATOM 669 O O . ASN A 1 87 ? -25.576 7.923 7.763 1.00 35.97 87 ASN A O 1
ATOM 673 N N . VAL A 1 88 ? -25.713 6.761 9.714 1.00 36.28 88 VAL A N 1
ATOM 674 C CA . VAL A 1 88 ? -27.046 6.174 9.568 1.00 36.28 88 VAL A CA 1
ATOM 675 C C . VAL A 1 88 ? -27.984 7.232 8.980 1.00 36.28 88 VAL A C 1
ATOM 677 O O . VAL A 1 88 ? -28.418 8.157 9.668 1.00 36.28 88 VAL A O 1
ATOM 680 N N . ARG A 1 89 ? -28.234 7.159 7.668 1.00 48.62 89 ARG A N 1
ATOM 681 C CA . ARG A 1 89 ? -29.098 8.106 6.961 1.00 48.62 89 ARG A CA 1
ATOM 682 C C . ARG A 1 89 ? -30.539 7.653 7.107 1.00 48.62 89 ARG A C 1
ATOM 684 O O . ARG A 1 89 ? -31.133 7.210 6.139 1.00 48.62 89 ARG A O 1
ATOM 691 N N . VAL A 1 90 ? -31.081 7.822 8.307 1.00 43.34 90 VAL A N 1
ATOM 692 C CA . VAL A 1 90 ? -32.461 8.289 8.492 1.00 43.34 90 VAL A CA 1
ATOM 693 C C . VAL A 1 90 ? -32.483 9.153 9.751 1.00 43.34 90 VAL A C 1
ATOM 695 O O . VAL A 1 90 ? -33.046 8.805 10.780 1.00 43.34 90 VAL A O 1
ATOM 698 N N . VAL A 1 91 ? -31.820 10.302 9.687 1.00 49.94 91 VAL A N 1
ATOM 699 C CA . VAL A 1 91 ? -32.201 11.433 10.527 1.00 49.94 91 VAL A CA 1
ATOM 700 C C . VAL A 1 91 ? -32.481 12.547 9.544 1.00 49.94 91 VAL A C 1
ATOM 702 O O . VAL A 1 91 ? -31.590 12.924 8.781 1.00 49.94 91 VAL A O 1
ATOM 705 N N . ASP A 1 92 ? -33.736 12.989 9.511 1.00 57.00 92 ASP A N 1
ATOM 706 C CA . ASP A 1 92 ? -34.196 14.174 8.793 1.00 57.00 92 ASP A CA 1
ATOM 707 C C . ASP A 1 92 ? -33.075 15.230 8.753 1.00 57.00 92 ASP A C 1
ATOM 709 O O . ASP A 1 92 ? -32.488 15.569 9.785 1.00 57.00 92 ASP A O 1
ATOM 713 N N . ALA A 1 93 ? -32.710 15.707 7.560 1.00 63.53 93 ALA A N 1
ATOM 714 C CA . ALA A 1 93 ? -31.588 16.627 7.374 1.00 63.53 93 ALA A CA 1
ATOM 715 C C . ALA A 1 93 ? -31.725 17.893 8.248 1.00 63.53 93 ALA A C 1
ATOM 717 O O . ALA A 1 93 ? -30.715 18.494 8.637 1.00 63.53 93 ALA A O 1
ATOM 718 N N . VAL A 1 94 ? -32.961 18.260 8.608 1.00 64.50 94 VAL A N 1
ATOM 719 C CA . VAL A 1 94 ? -33.280 19.322 9.570 1.00 64.50 94 VAL A CA 1
ATOM 720 C C . VAL A 1 94 ? -32.903 18.908 10.997 1.00 64.50 94 VAL A C 1
ATOM 722 O O . VAL A 1 94 ? -32.208 19.655 11.693 1.00 64.50 94 VAL A O 1
ATOM 725 N N . ALA A 1 95 ? -33.275 17.700 11.425 1.00 65.12 95 ALA A N 1
ATOM 726 C CA . ALA A 1 95 ? -32.916 17.147 12.730 1.00 65.12 95 ALA A CA 1
ATOM 727 C C . ALA A 1 95 ? -31.398 16.938 12.876 1.00 65.12 95 ALA A C 1
ATOM 729 O O . ALA A 1 95 ? -30.834 17.275 13.916 1.00 65.12 95 ALA A O 1
ATOM 730 N N . GLY A 1 96 ? -30.704 16.495 11.822 1.00 71.56 96 GLY A N 1
ATOM 731 C CA . GLY A 1 96 ? -29.245 16.351 11.819 1.00 71.56 96 GLY A CA 1
ATOM 732 C C . GLY A 1 96 ? -28.505 17.686 11.971 1.00 71.56 96 GLY A C 1
ATOM 733 O O . GLY A 1 96 ? -27.542 17.779 12.738 1.00 71.56 96 GLY A O 1
ATOM 734 N N . LYS A 1 97 ? -28.969 18.752 11.297 1.00 81.06 97 LYS A N 1
ATOM 735 C CA . LYS A 1 97 ? -28.432 20.114 11.492 1.00 81.06 97 LYS A CA 1
ATOM 736 C C . LYS A 1 97 ? -28.717 20.632 12.902 1.00 81.06 97 LYS A C 1
ATOM 738 O O . LYS A 1 97 ? -27.808 21.147 13.548 1.00 81.06 97 LYS A O 1
ATOM 743 N N . ARG A 1 98 ? -29.940 20.443 13.407 1.00 79.06 98 ARG A N 1
ATOM 744 C CA . ARG A 1 98 ? -30.334 20.863 14.761 1.00 79.06 98 ARG A CA 1
ATOM 745 C C . ARG A 1 98 ? -29.511 20.158 15.842 1.00 79.06 98 ARG A C 1
ATOM 747 O O . ARG A 1 98 ? -29.059 20.812 16.776 1.00 79.06 98 ARG A O 1
ATOM 754 N N . LEU A 1 99 ? -29.254 18.859 15.682 1.00 82.19 99 LEU A N 1
ATOM 755 C CA . LEU A 1 99 ? -28.443 18.068 16.607 1.00 82.19 99 LEU A CA 1
ATOM 756 C C . LEU A 1 99 ? -26.973 18.507 16.595 1.00 82.19 99 LEU A C 1
ATOM 758 O O . LEU A 1 99 ? -26.365 18.615 17.656 1.00 82.19 99 LEU A O 1
ATOM 762 N N . LYS A 1 100 ? -26.411 18.831 15.420 1.00 84.69 100 LYS A N 1
ATOM 763 C CA . LYS A 1 100 ? -25.053 19.392 15.312 1.00 84.69 100 LYS A CA 1
ATOM 764 C C . LYS A 1 100 ? -24.931 20.738 16.023 1.00 84.69 100 LYS A C 1
ATOM 766 O O . LYS A 1 100 ? -23.986 20.919 16.785 1.00 84.69 100 LYS A O 1
ATOM 771 N N . SER A 1 101 ? -25.880 21.653 15.817 1.00 86.12 101 SER A N 1
ATOM 772 C CA . SER A 1 101 ? -25.884 22.957 16.496 1.00 86.12 101 SER A CA 1
ATOM 773 C C . SER A 1 101 ? -26.069 22.813 18.010 1.00 86.12 101 SER A C 1
ATOM 775 O O . SER A 1 101 ? -25.367 23.468 18.778 1.00 86.12 101 SER A O 1
ATOM 777 N N . TYR A 1 102 ? -26.947 21.905 18.447 1.00 86.56 102 TYR A N 1
ATOM 778 C CA . TYR A 1 102 ? -27.135 21.583 19.863 1.00 86.56 102 TYR A CA 1
ATOM 779 C C . TYR A 1 102 ? -25.858 21.007 20.490 1.00 86.56 102 TYR A C 1
ATOM 781 O O . TYR A 1 102 ? -25.394 21.494 21.518 1.00 86.56 102 TYR A O 1
ATOM 789 N N . TRP A 1 103 ? -25.230 20.028 19.832 1.00 88.12 103 TRP A N 1
ATOM 790 C CA . TRP A 1 103 ? -23.960 19.454 20.273 1.00 88.12 103 TRP A CA 1
ATOM 791 C C . TRP A 1 103 ? -22.847 20.504 20.327 1.00 88.12 103 TRP A C 1
ATOM 793 O O . TRP A 1 103 ? -22.093 20.544 21.297 1.00 88.12 103 TRP A O 1
ATOM 803 N N . ALA A 1 104 ? -22.740 21.383 19.327 1.00 90.12 104 ALA A N 1
ATOM 804 C CA . ALA A 1 104 ? -21.753 22.461 19.317 1.00 90.12 104 ALA A CA 1
ATOM 805 C C . ALA A 1 104 ? -21.922 23.397 20.526 1.00 90.12 104 ALA A C 1
ATOM 807 O O . ALA A 1 104 ? -20.927 23.707 21.179 1.00 90.12 104 ALA A O 1
ATOM 808 N N . GLY A 1 105 ? -23.167 23.746 20.870 1.00 88.62 105 GLY A N 1
ATOM 809 C CA . GLY A 1 105 ? -23.505 24.598 22.013 1.00 88.62 105 GLY A CA 1
ATOM 810 C C . GLY A 1 105 ? -23.371 23.941 23.393 1.00 88.62 105 GLY A C 1
ATOM 811 O O . GLY A 1 105 ? -23.358 24.650 24.396 1.00 88.62 105 GLY A O 1
ATOM 812 N N . MET A 1 106 ? -23.246 22.612 23.488 1.00 92.06 106 MET A N 1
ATOM 813 C CA . MET A 1 106 ? -23.056 21.953 24.785 1.00 92.06 106 MET A CA 1
ATOM 814 C C . MET A 1 106 ? -21.648 22.174 25.351 1.00 92.06 106 MET A C 1
ATOM 816 O O . MET A 1 106 ? -20.637 21.970 24.668 1.00 92.06 106 MET A O 1
ATOM 820 N N . GLY A 1 107 ? -21.584 22.474 26.649 1.00 91.00 107 GLY A N 1
ATOM 821 C CA . GLY A 1 107 ? -20.340 22.477 27.416 1.00 91.00 107 GLY A CA 1
ATOM 822 C C . GLY A 1 107 ? -19.708 21.084 27.528 1.00 91.00 107 GLY A C 1
ATOM 823 O O . GLY A 1 107 ? -20.365 20.058 27.332 1.00 91.00 107 GLY A O 1
ATOM 824 N N . ALA A 1 108 ? -18.414 21.040 27.857 1.00 89.00 108 ALA A N 1
ATOM 825 C CA . ALA A 1 108 ? -17.646 19.795 27.945 1.00 89.00 108 ALA A CA 1
ATOM 826 C C . ALA A 1 108 ? -18.245 18.786 28.944 1.00 89.00 108 ALA A C 1
ATOM 828 O O . ALA A 1 108 ? -18.323 17.596 28.641 1.00 89.00 108 ALA A O 1
ATOM 829 N N . GLU A 1 109 ? -18.736 19.256 30.094 1.00 90.62 109 GLU A N 1
ATOM 830 C CA . GLU A 1 109 ? -19.325 18.381 31.114 1.00 90.62 109 GLU A CA 1
ATOM 831 C C . GLU A 1 109 ? -20.670 17.793 30.664 1.00 90.62 109 GLU A C 1
ATOM 833 O O . GLU A 1 109 ? -20.943 16.613 30.874 1.00 90.62 109 GLU A O 1
ATOM 838 N N . SER A 1 110 ? -21.485 18.575 29.950 1.00 87.19 110 SER A N 1
ATOM 839 C CA . SER A 1 110 ? -22.749 18.101 29.376 1.00 87.19 110 SER A CA 1
ATOM 840 C C . SER A 1 110 ? -22.505 17.068 28.273 1.00 87.19 110 SER A C 1
ATOM 842 O O . SER A 1 110 ? -23.168 16.034 28.252 1.00 87.19 110 SER A O 1
ATOM 844 N N . LYS A 1 111 ? -21.494 17.286 27.417 1.00 89.38 111 LYS A N 1
ATOM 845 C CA . LYS A 1 111 ? -21.030 16.291 26.431 1.00 89.38 111 LYS A CA 1
ATOM 846 C C . LYS A 1 111 ? -20.576 15.001 27.107 1.00 89.38 111 LYS A C 1
ATOM 848 O O . LYS A 1 111 ? -20.963 13.917 26.685 1.00 89.38 111 LYS A O 1
ATOM 853 N N . LYS A 1 112 ? -19.797 15.108 28.182 1.00 87.00 112 LYS A N 1
ATOM 854 C CA . LYS A 1 112 ? -19.318 13.956 28.953 1.00 87.00 112 LYS A CA 1
ATOM 855 C C . LYS A 1 112 ? -20.464 13.180 29.603 1.00 87.00 112 LYS A C 1
ATOM 857 O O . LYS A 1 112 ? -20.470 11.955 29.533 1.00 87.00 112 LYS A O 1
ATOM 862 N N . LYS A 1 113 ? -21.446 13.874 30.190 1.00 89.88 113 LYS A N 1
ATOM 863 C CA . LYS A 1 113 ? -22.648 13.252 30.763 1.00 89.88 113 LYS A CA 1
ATOM 864 C C . LYS A 1 113 ? -23.491 12.561 29.690 1.00 89.88 113 LYS A C 1
ATOM 866 O O . LYS A 1 113 ? -23.974 11.468 29.940 1.00 89.88 113 LYS A O 1
ATOM 871 N N . PHE A 1 114 ? -23.617 13.161 28.507 1.00 85.38 114 PHE A N 1
ATOM 872 C CA . PHE A 1 114 ? -24.343 12.571 27.381 1.00 85.38 114 PHE A CA 1
ATOM 873 C C . PHE A 1 114 ? -23.680 11.288 26.853 1.00 85.38 114 PHE A C 1
ATOM 875 O O . PHE A 1 114 ? -24.365 10.356 26.459 1.00 85.38 114 PHE A O 1
ATOM 882 N N . LEU A 1 115 ? -22.345 11.218 26.873 1.00 85.00 115 LEU A N 1
ATOM 883 C CA . LEU A 1 115 ? -21.582 10.028 26.470 1.00 85.00 115 LEU A CA 1
ATOM 884 C C . LEU A 1 115 ? -21.461 8.970 27.578 1.00 85.00 115 LEU A C 1
ATOM 886 O O . LEU A 1 115 ? -20.865 7.914 27.360 1.00 85.00 115 LEU A O 1
ATOM 890 N N . ARG A 1 116 ? -21.973 9.250 28.781 1.00 88.44 116 ARG A N 1
ATOM 891 C CA . ARG A 1 116 ? -21.943 8.307 29.893 1.00 88.44 116 ARG A CA 1
ATOM 892 C C . ARG A 1 116 ? -23.075 7.307 29.706 1.00 88.44 116 ARG A C 1
ATOM 894 O O . ARG A 1 116 ? -24.232 7.637 29.923 1.00 88.44 116 ARG A O 1
ATOM 901 N N . VAL A 1 117 ? -22.713 6.082 29.361 1.00 85.69 117 VAL A N 1
ATOM 902 C CA . VAL A 1 117 ? -23.634 4.945 29.324 1.00 85.69 117 VAL A CA 1
ATOM 903 C C . VAL A 1 117 ? -23.376 4.060 30.539 1.00 85.69 117 VAL A C 1
ATOM 905 O O . VAL A 1 117 ? -22.229 3.959 30.997 1.00 85.69 117 VAL A O 1
ATOM 908 N N . SER A 1 118 ? -24.421 3.455 31.104 1.00 88.94 118 SER A N 1
ATOM 909 C CA . SER A 1 118 ? -24.215 2.485 32.175 1.00 88.94 118 SER A CA 1
ATOM 910 C C . SER A 1 118 ? -23.723 1.159 31.593 1.00 88.94 118 SER A C 1
ATOM 912 O O . SER A 1 118 ? -24.138 0.739 30.514 1.00 88.94 118 SER A O 1
ATOM 914 N N . ILE A 1 119 ? -22.820 0.487 32.313 1.00 88.94 119 ILE A N 1
ATOM 915 C CA . ILE A 1 119 ? -22.339 -0.835 31.894 1.00 88.94 119 ILE A CA 1
ATOM 916 C C . ILE A 1 119 ? -23.518 -1.810 31.830 1.00 88.94 119 ILE A C 1
ATOM 918 O O . ILE A 1 119 ? -23.614 -2.543 30.862 1.00 88.94 119 ILE A O 1
ATOM 922 N N . ALA A 1 120 ? -24.443 -1.750 32.793 1.00 89.94 120 ALA A N 1
ATOM 923 C CA . ALA A 1 120 ? -25.613 -2.623 32.841 1.00 89.94 120 ALA A CA 1
ATOM 924 C C . ALA A 1 120 ? -26.539 -2.465 31.621 1.00 89.94 120 ALA A C 1
ATOM 926 O O . ALA A 1 120 ? -26.928 -3.465 31.026 1.00 89.94 120 ALA A O 1
ATOM 927 N N . GLU A 1 121 ? -26.857 -1.230 31.209 1.00 90.75 121 GLU A N 1
ATOM 928 C CA . GLU A 1 121 ? -27.671 -0.993 30.005 1.00 90.75 121 GLU A CA 1
ATOM 929 C C . GLU A 1 121 ? -26.966 -1.504 28.748 1.00 90.75 121 GLU A C 1
ATOM 931 O O . GLU A 1 121 ? -27.600 -2.111 27.888 1.00 90.75 121 GLU A O 1
ATOM 936 N N . LEU A 1 122 ? -25.652 -1.280 28.640 1.00 89.56 122 LEU A N 1
ATOM 937 C CA . LEU A 1 122 ? -24.891 -1.740 27.484 1.00 89.56 122 LEU A CA 1
ATOM 938 C C . LEU A 1 122 ? -24.755 -3.269 27.459 1.00 89.56 122 LEU A C 1
ATOM 940 O O . LEU A 1 122 ? -24.883 -3.854 26.390 1.00 89.56 122 LEU A O 1
ATOM 944 N N . THR A 1 123 ? -24.559 -3.908 28.614 1.00 89.88 123 THR A N 1
ATOM 945 C CA . THR A 1 123 ? -24.561 -5.370 28.762 1.00 89.88 123 THR A CA 1
ATOM 946 C C . THR A 1 123 ? -25.896 -5.950 28.298 1.00 89.88 123 THR A C 1
ATOM 948 O O . THR A 1 123 ? -25.907 -6.771 27.389 1.00 89.88 123 THR A O 1
ATOM 951 N N . SER A 1 124 ? -27.019 -5.442 28.816 1.00 89.00 124 SER A N 1
ATOM 952 C CA . SER A 1 124 ? -28.357 -5.911 28.427 1.00 89.00 124 SER A CA 1
ATOM 953 C C . SER A 1 124 ? -28.641 -5.711 26.932 1.00 89.00 124 SER A C 1
ATOM 955 O O . SER A 1 124 ? -29.244 -6.566 26.284 1.00 89.00 124 SER A O 1
ATOM 957 N N . TYR A 1 125 ? -28.169 -4.604 26.350 1.00 90.94 125 TYR A N 1
ATOM 958 C CA . TYR A 1 125 ? -28.270 -4.364 24.911 1.00 90.94 125 TYR A CA 1
ATOM 959 C C . TYR A 1 125 ? -27.463 -5.379 24.086 1.00 90.94 125 TYR A C 1
ATOM 961 O O . TYR A 1 125 ? -27.943 -5.861 23.060 1.00 90.94 125 TYR A O 1
ATOM 969 N N . VAL A 1 126 ? -26.242 -5.707 24.522 1.00 89.31 126 VAL A N 1
ATOM 970 C CA . VAL A 1 126 ? -25.384 -6.691 23.849 1.00 89.31 126 VAL A CA 1
ATOM 971 C C . VAL A 1 126 ? -25.982 -8.093 23.951 1.00 89.31 126 VAL A C 1
ATOM 973 O O . VAL A 1 126 ? -26.100 -8.763 22.928 1.00 89.31 126 VAL A O 1
ATOM 976 N N . GLU A 1 127 ? -26.431 -8.500 25.137 1.00 89.38 127 GLU A N 1
ATOM 977 C CA . GLU A 1 127 ? -27.146 -9.764 25.355 1.00 89.38 127 GLU A CA 1
ATOM 978 C C . GLU A 1 127 ? -28.375 -9.875 24.444 1.00 89.38 127 GLU A C 1
ATOM 980 O O . GLU A 1 127 ? -28.583 -10.895 23.789 1.00 89.38 127 GLU A O 1
ATOM 985 N N . GLY A 1 128 ? -29.170 -8.804 24.343 1.00 90.06 128 GLY A N 1
ATOM 986 C CA . GLY A 1 128 ? -30.369 -8.780 23.507 1.00 90.06 128 GLY A CA 1
ATOM 987 C C . GLY A 1 128 ? -30.091 -8.917 22.005 1.00 90.06 128 GLY A C 1
ATOM 988 O O . GLY A 1 128 ? -30.916 -9.477 21.285 1.00 90.06 128 GLY A O 1
ATOM 989 N N . LEU A 1 129 ? -28.948 -8.423 21.518 1.00 90.69 129 LEU A N 1
ATOM 990 C CA . LEU A 1 129 ? -28.589 -8.478 20.096 1.00 90.69 129 LEU A CA 1
ATOM 991 C C . LEU A 1 129 ? -27.806 -9.726 19.696 1.00 90.69 129 LEU A C 1
ATOM 993 O O . LEU A 1 129 ? -27.978 -10.226 18.586 1.00 90.69 129 LEU A O 1
ATOM 997 N N . PHE A 1 130 ? -26.906 -10.176 20.564 1.00 87.75 130 PHE A N 1
ATOM 998 C CA . PHE A 1 130 ? -25.886 -11.171 20.237 1.00 87.75 130 PHE A CA 1
ATOM 999 C C . PHE A 1 130 ? -26.008 -12.444 21.087 1.00 87.75 130 PHE A C 1
ATOM 1001 O O . PHE A 1 130 ? -25.242 -13.388 20.898 1.00 87.75 130 PHE A O 1
ATOM 1008 N N . GLY A 1 131 ? -26.973 -12.496 22.010 1.00 89.38 131 GLY A N 1
ATOM 1009 C CA . GLY A 1 131 ? -27.179 -13.632 22.898 1.00 89.38 131 GLY A CA 1
ATOM 1010 C C . GLY A 1 131 ? -25.973 -13.900 23.802 1.00 89.38 131 GLY A C 1
ATOM 1011 O O . GLY A 1 131 ? -25.192 -13.003 24.120 1.00 89.38 131 GLY A O 1
ATOM 1012 N N . ARG A 1 132 ? -25.815 -15.170 24.195 1.00 84.31 132 ARG A N 1
ATOM 1013 C CA . ARG A 1 132 ? -24.783 -15.612 25.148 1.00 84.31 132 ARG A CA 1
ATOM 1014 C C . ARG A 1 132 ? -23.351 -15.408 24.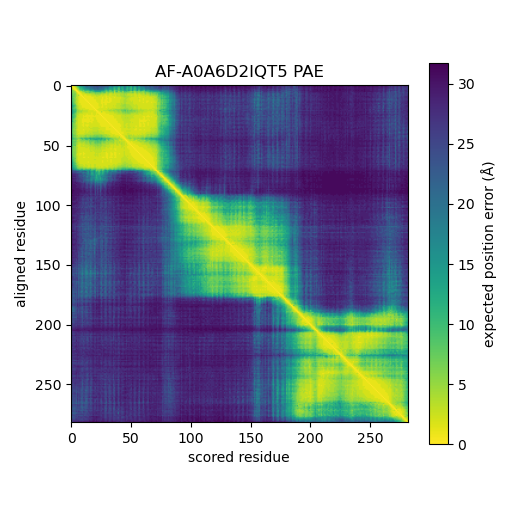635 1.00 84.31 132 ARG A C 1
ATOM 1016 O O . ARG A 1 132 ? -22.483 -15.029 25.406 1.00 84.31 132 ARG A O 1
ATOM 1023 N N . GLU A 1 133 ? -23.103 -15.621 23.341 1.00 85.19 133 GLU A N 1
ATOM 1024 C CA . GLU A 1 133 ? -21.769 -15.420 22.747 1.00 85.19 133 GLU A CA 1
ATOM 1025 C C . GLU A 1 133 ? -21.338 -13.947 22.842 1.00 85.19 133 GLU A C 1
ATOM 1027 O O . GLU A 1 133 ? -20.202 -13.640 23.199 1.00 85.19 133 GLU A O 1
ATOM 1032 N N . GLY A 1 134 ? -22.273 -13.022 22.600 1.00 83.88 134 GLY A N 1
ATOM 1033 C CA . GLY A 1 134 ? -22.013 -11.596 22.773 1.00 83.88 134 GLY A CA 1
ATOM 1034 C C . GLY A 1 134 ? -21.778 -11.189 24.223 1.00 83.88 134 GLY A C 1
ATOM 1035 O O . GLY A 1 134 ? -20.939 -10.326 24.471 1.00 83.88 134 GLY A O 1
ATOM 1036 N N . GLU A 1 135 ? -22.485 -11.804 25.171 1.00 84.44 135 GLU A N 1
ATOM 1037 C CA . GLU A 1 135 ? -22.289 -11.585 26.609 1.00 84.44 135 GLU A CA 1
ATOM 1038 C C . GLU A 1 135 ? -20.882 -12.011 27.056 1.00 84.44 135 GLU A C 1
ATOM 1040 O O . GLU A 1 135 ? -20.175 -11.239 27.703 1.00 84.44 135 GLU A O 1
ATOM 1045 N N . GLU A 1 136 ? -20.435 -13.202 26.646 1.00 88.31 136 GLU A N 1
ATOM 1046 C CA . GLU A 1 136 ? -19.107 -13.730 26.979 1.00 88.31 136 GLU A CA 1
ATOM 1047 C C . GLU A 1 136 ? -17.980 -12.854 26.405 1.00 88.31 136 GLU A C 1
ATOM 1049 O O . GLU A 1 136 ? -17.033 -12.497 27.115 1.00 88.31 136 GLU A O 1
ATOM 1054 N N . GLU A 1 137 ? -18.087 -12.449 25.136 1.00 87.00 137 GLU A N 1
ATOM 1055 C CA . GLU A 1 137 ? -17.138 -11.523 24.504 1.00 87.00 137 GLU A CA 1
ATOM 1056 C C . GLU A 1 137 ? -17.165 -10.136 25.167 1.00 87.00 137 GLU A C 1
ATOM 1058 O O . GLU A 1 137 ? -16.122 -9.503 25.370 1.00 87.00 137 GLU A O 1
ATOM 1063 N N . TRP A 1 138 ? -18.346 -9.655 25.557 1.00 90.38 138 TRP A N 1
ATOM 1064 C CA . TRP A 1 138 ? -18.498 -8.379 26.246 1.00 90.38 138 TRP A CA 1
ATOM 1065 C C . TRP A 1 138 ? -17.861 -8.381 27.632 1.00 90.38 138 TRP A C 1
ATOM 1067 O O . TRP A 1 138 ? -17.139 -7.436 27.968 1.00 90.38 138 TRP A O 1
ATOM 1077 N N . GLU A 1 139 ? -18.034 -9.450 28.406 1.00 90.38 139 GLU A N 1
ATOM 1078 C CA . GLU A 1 139 ? -17.398 -9.568 29.716 1.00 90.38 139 GLU A CA 1
ATOM 1079 C C . GLU A 1 139 ? -15.869 -9.637 29.578 1.00 90.38 139 GLU A C 1
ATOM 1081 O O . GLU A 1 139 ? -15.145 -8.948 30.303 1.00 90.38 139 GLU A O 1
ATOM 1086 N N . GLN A 1 140 ? -15.346 -10.332 28.558 1.00 87.94 140 GLN A N 1
ATOM 1087 C CA . GLN A 1 140 ? -13.911 -10.299 28.245 1.00 87.94 140 GLN A CA 1
ATOM 1088 C C . GLN A 1 140 ? -13.410 -8.883 27.917 1.00 87.94 140 GLN A C 1
ATOM 1090 O O . GLN A 1 140 ? -12.307 -8.487 28.332 1.00 87.94 140 GLN A O 1
ATOM 1095 N N . VAL A 1 141 ? -14.196 -8.100 27.171 1.00 88.19 141 VAL A N 1
ATOM 1096 C CA . VAL A 1 141 ? -13.885 -6.698 26.863 1.00 88.19 141 VAL A CA 1
ATOM 1097 C C . VAL A 1 141 ? -13.889 -5.852 28.136 1.00 88.19 141 VAL A C 1
ATOM 1099 O O . VAL A 1 141 ? -12.939 -5.088 28.351 1.00 88.19 141 VAL A O 1
ATOM 1102 N N . LEU A 1 142 ? -14.895 -6.005 29.000 1.00 89.62 142 LEU A N 1
ATOM 1103 C CA . LEU A 1 142 ? -14.990 -5.300 30.279 1.00 89.62 142 LEU A CA 1
ATOM 1104 C C . LEU A 1 142 ? -13.814 -5.632 31.192 1.00 89.62 142 LEU A C 1
ATOM 1106 O O . LEU A 1 142 ? -13.170 -4.718 31.715 1.00 89.62 142 LEU A O 1
ATOM 1110 N N . ASP A 1 143 ? -13.468 -6.905 31.333 1.00 89.81 143 ASP A N 1
ATOM 1111 C CA . ASP A 1 143 ? -12.329 -7.341 32.131 1.00 89.81 143 ASP A CA 1
ATOM 1112 C C . ASP A 1 143 ? -11.010 -6.792 31.597 1.00 89.81 143 ASP A C 1
ATOM 1114 O O . ASP A 1 143 ? -10.156 -6.323 32.360 1.00 89.81 143 ASP A O 1
ATOM 1118 N N . SER A 1 144 ? -10.834 -6.810 30.276 1.00 85.75 144 SER A N 1
ATOM 1119 C CA . SER A 1 144 ? -9.667 -6.220 29.625 1.00 85.75 144 SER A CA 1
ATOM 1120 C C . SER A 1 144 ? -9.592 -4.712 29.879 1.00 85.75 144 SER A C 1
ATOM 1122 O O . SER A 1 144 ? -8.525 -4.200 30.234 1.00 85.75 144 SER A O 1
ATOM 1124 N N . ALA A 1 145 ? -10.714 -3.995 29.772 1.00 87.06 145 ALA A N 1
ATOM 1125 C CA . ALA A 1 145 ? -10.782 -2.560 30.024 1.00 87.06 145 ALA A CA 1
ATOM 1126 C C . ALA A 1 145 ? -10.526 -2.222 31.502 1.00 87.06 145 ALA A C 1
ATOM 1128 O O . ALA A 1 145 ? -9.789 -1.275 31.796 1.00 87.06 145 ALA A O 1
ATOM 1129 N N . ARG A 1 146 ? -11.059 -3.014 32.443 1.00 88.62 146 ARG A N 1
ATOM 1130 C CA . ARG A 1 146 ? -10.831 -2.859 33.891 1.00 88.62 146 ARG A CA 1
ATOM 1131 C C . ARG A 1 146 ? -9.361 -3.051 34.256 1.00 88.62 146 ARG A C 1
ATOM 1133 O O . ARG A 1 146 ? -8.837 -2.239 35.029 1.00 88.62 146 ARG A O 1
ATOM 1140 N N . ARG A 1 147 ? -8.708 -4.068 33.677 1.00 87.75 147 ARG A N 1
ATOM 1141 C CA . ARG A 1 147 ? -7.284 -4.390 33.884 1.00 87.75 147 ARG A CA 1
ATOM 1142 C C . ARG A 1 147 ? -6.352 -3.357 33.256 1.00 87.75 147 ARG A C 1
ATOM 1144 O O . ARG A 1 147 ? -5.450 -2.859 33.918 1.00 87.75 147 ARG A O 1
ATOM 1151 N N . ASN A 1 148 ? -6.583 -3.001 31.994 1.00 83.00 148 ASN A N 1
ATOM 1152 C CA . ASN A 1 148 ? -5.659 -2.163 31.220 1.00 83.00 148 ASN A CA 1
ATOM 1153 C C . ASN A 1 148 ? -5.982 -0.664 31.277 1.00 83.00 148 ASN A C 1
ATOM 1155 O O . ASN A 1 148 ? -5.230 0.146 30.731 1.00 83.00 148 ASN A O 1
ATOM 1159 N N . LYS A 1 149 ? -7.119 -0.290 31.883 1.00 85.06 149 LYS A N 1
ATOM 1160 C CA . LYS A 1 149 ? -7.672 1.078 31.906 1.00 85.06 149 LYS A CA 1
ATOM 1161 C C . LYS A 1 149 ? -7.810 1.698 30.507 1.00 85.06 149 LYS A C 1
ATOM 1163 O O . LYS A 1 149 ? -7.765 2.916 30.347 1.00 85.06 149 LYS A O 1
ATOM 1168 N N . LYS A 1 150 ? -7.951 0.856 29.478 1.00 81.94 150 LYS A N 1
ATOM 1169 C CA . LYS A 1 150 ? -7.983 1.229 28.060 1.00 81.94 150 LYS A CA 1
ATOM 1170 C C . LYS A 1 150 ? -8.944 0.328 27.297 1.00 81.94 150 LYS A C 1
ATOM 1172 O O . LYS A 1 150 ? -8.897 -0.885 27.441 1.00 81.94 150 LYS A O 1
ATOM 1177 N N . TRP A 1 151 ? -9.739 0.943 26.427 1.00 82.12 151 TRP A N 1
ATOM 1178 C CA . TRP A 1 151 ? -10.727 0.267 25.576 1.00 82.12 151 TRP A CA 1
ATOM 1179 C C . TRP A 1 151 ? -10.199 -0.102 24.188 1.00 82.12 151 TRP A C 1
ATOM 1181 O O . TRP A 1 151 ? -10.830 -0.855 23.459 1.00 82.12 151 TRP A O 1
ATOM 1191 N N . ARG A 1 152 ? -9.048 0.454 23.795 1.00 82.88 152 ARG A N 1
ATOM 1192 C CA . ARG A 1 152 ? -8.443 0.232 22.480 1.00 82.88 152 ARG A CA 1
ATOM 1193 C C . ARG A 1 152 ? -7.067 -0.384 22.641 1.00 82.88 152 ARG A C 1
ATOM 1195 O O . ARG A 1 152 ? -6.265 0.069 23.461 1.00 82.88 152 ARG A O 1
ATOM 1202 N N . PHE A 1 153 ? -6.790 -1.375 21.810 1.00 87.06 153 PHE A N 1
ATOM 1203 C CA . PHE A 1 153 ? -5.478 -1.983 21.672 1.00 87.06 153 PHE A CA 1
ATOM 1204 C C . PHE A 1 153 ? -5.170 -2.208 20.194 1.00 87.06 153 PHE A C 1
ATOM 1206 O O . PHE A 1 153 ? -6.057 -2.259 19.347 1.00 87.06 153 PHE A O 1
ATOM 1213 N N . TRP A 1 154 ? -3.887 -2.336 19.904 1.00 87.50 154 TRP A N 1
ATOM 1214 C CA . TRP A 1 154 ? -3.362 -2.761 18.619 1.00 87.50 154 TRP A CA 1
ATOM 1215 C C . TRP A 1 154 ? -3.130 -4.263 18.685 1.00 87.50 154 TRP A C 1
ATOM 1217 O O . TRP A 1 154 ? -2.572 -4.743 19.668 1.00 87.50 154 TRP A O 1
ATOM 1227 N N . MET A 1 155 ? -3.550 -5.008 17.671 1.00 87.50 155 MET A N 1
ATOM 1228 C CA . MET A 1 155 ? -3.281 -6.439 17.582 1.00 87.50 155 MET A CA 1
ATOM 1229 C C . MET A 1 155 ? -2.320 -6.687 16.429 1.00 87.50 155 MET A C 1
ATOM 1231 O O . MET A 1 155 ? -2.562 -6.228 15.312 1.00 87.50 155 MET A O 1
ATOM 1235 N N . CYS A 1 156 ? -1.243 -7.422 16.682 1.00 86.31 156 CYS A N 1
ATOM 1236 C CA . CYS A 1 156 ? -0.457 -7.971 15.592 1.00 86.31 156 CYS A CA 1
ATOM 1237 C C . CYS A 1 156 ? -1.228 -9.132 14.974 1.00 86.31 156 CYS A C 1
ATOM 1239 O O . CYS A 1 156 ? -1.503 -10.106 15.658 1.00 86.31 156 CYS A O 1
ATOM 1241 N N . ARG A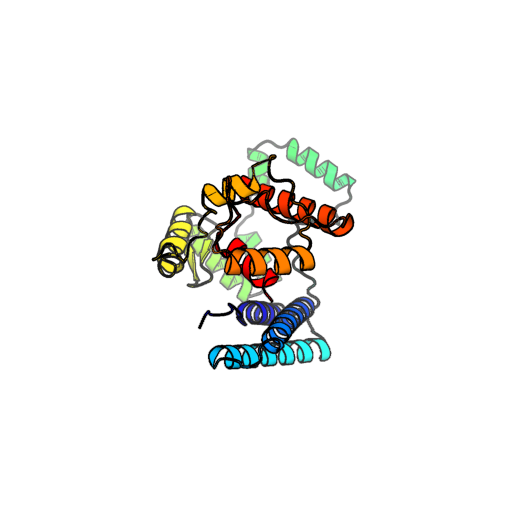 1 157 ? -1.570 -9.049 13.688 1.00 80.50 157 ARG A N 1
ATOM 1242 C CA . ARG A 1 157 ? -2.311 -10.125 13.008 1.00 80.50 157 ARG A CA 1
ATOM 1243 C C . ARG A 1 157 ? -1.469 -11.373 12.749 1.00 80.50 157 ARG A C 1
ATOM 1245 O O . ARG A 1 157 ? -2.025 -12.446 12.591 1.00 80.50 157 ARG A O 1
ATOM 1252 N N . THR A 1 158 ? -0.145 -11.234 12.726 1.00 77.00 158 THR A N 1
ATOM 1253 C CA . THR A 1 158 ? 0.769 -12.351 12.462 1.00 77.00 158 THR A CA 1
ATOM 1254 C C . THR A 1 158 ? 0.932 -13.266 13.673 1.00 77.00 158 THR A C 1
ATOM 1256 O O . THR A 1 158 ? 1.091 -14.468 13.513 1.00 77.00 158 THR A O 1
ATOM 1259 N N . CYS A 1 159 ? 0.921 -12.711 14.887 1.00 87.19 159 CYS A N 1
ATOM 1260 C CA . CYS A 1 159 ? 1.136 -13.474 16.124 1.00 87.19 159 CYS A CA 1
ATOM 1261 C C . CYS A 1 159 ? 0.020 -13.298 17.164 1.00 87.19 159 CYS A C 1
ATOM 1263 O O . CYS A 1 159 ? 0.156 -13.755 18.295 1.00 87.19 159 CYS A O 1
ATOM 1265 N N . SER A 1 160 ? -1.056 -12.594 16.814 1.00 85.25 160 SER A N 1
ATOM 1266 C CA . SER A 1 160 ? -2.221 -12.305 17.663 1.00 85.25 160 SER A CA 1
ATOM 1267 C C . SER A 1 160 ? -1.914 -11.597 18.995 1.00 85.25 160 SER A C 1
ATOM 1269 O O . SER A 1 160 ? -2.787 -11.474 19.856 1.00 85.25 160 SER A O 1
ATOM 1271 N N . LEU A 1 161 ? -0.698 -11.061 19.171 1.00 89.12 161 LEU A N 1
ATOM 1272 C CA . LEU A 1 161 ? -0.312 -10.313 20.368 1.00 89.12 161 LEU A CA 1
ATOM 1273 C C . LEU A 1 161 ? -1.015 -8.950 20.430 1.00 89.12 161 LEU A C 1
ATOM 1275 O O . LEU A 1 161 ? -1.076 -8.214 19.440 1.00 89.12 161 LEU A O 1
ATOM 1279 N N . LYS A 1 162 ? -1.516 -8.595 21.620 1.00 90.12 162 LYS A N 1
ATOM 1280 C CA . LYS A 1 162 ? -2.227 -7.337 21.899 1.00 90.12 162 LYS A CA 1
ATOM 1281 C C . LYS A 1 162 ? -1.292 -6.308 22.549 1.00 90.12 162 LYS A C 1
ATOM 1283 O O . LYS A 1 162 ? -0.555 -6.615 23.482 1.00 90.12 162 LYS A O 1
ATOM 1288 N N . PHE A 1 163 ? -1.362 -5.058 22.099 1.00 89.62 163 PHE A N 1
ATOM 1289 C CA . PHE A 1 163 ? -0.517 -3.949 22.538 1.00 89.62 163 PHE A CA 1
ATOM 1290 C C . PHE A 1 163 ? -1.353 -2.699 22.817 1.00 89.62 163 PHE A C 1
ATOM 1292 O O . PHE A 1 163 ? -1.980 -2.130 21.930 1.00 89.62 163 PHE A O 1
ATOM 1299 N N . PHE A 1 164 ? -1.295 -2.181 24.040 1.00 87.06 164 PHE A N 1
ATOM 1300 C CA . PHE A 1 164 ? -2.056 -0.986 24.438 1.00 87.06 164 PHE A CA 1
ATOM 1301 C C . PHE A 1 164 ? -1.324 0.343 24.179 1.00 87.06 164 PHE A C 1
ATOM 1303 O O . PHE A 1 164 ? -1.829 1.422 24.504 1.00 87.06 164 PHE A O 1
ATOM 1310 N N . HIS A 1 165 ? -0.110 0.284 23.628 1.00 86.50 165 HIS A N 1
ATOM 1311 C CA . HIS A 1 165 ? 0.711 1.449 23.305 1.00 86.50 165 HIS A CA 1
ATOM 1312 C C . HIS A 1 165 ? 1.288 1.303 21.902 1.00 86.50 165 HIS A C 1
ATOM 1314 O O . HIS A 1 165 ? 1.996 0.336 21.624 1.00 86.50 165 HIS A O 1
ATOM 1320 N N . HIS A 1 166 ? 1.052 2.308 21.057 1.00 85.75 166 HIS A N 1
ATOM 1321 C CA . HIS A 1 166 ? 1.522 2.328 19.672 1.00 85.75 166 HIS A CA 1
ATOM 1322 C C . HIS A 1 166 ? 3.036 2.088 19.556 1.00 85.75 166 HIS A C 1
ATOM 1324 O O . HIS A 1 166 ? 3.466 1.288 18.737 1.00 85.75 166 HIS A O 1
ATOM 1330 N N . LYS A 1 167 ? 3.853 2.696 20.430 1.00 89.75 167 LYS A N 1
ATOM 1331 C CA . LYS A 1 167 ? 5.315 2.506 20.419 1.00 89.75 167 LYS A CA 1
ATOM 1332 C C . LYS A 1 167 ? 5.723 1.046 20.660 1.00 89.75 167 LYS A C 1
ATOM 1334 O O . LYS A 1 167 ? 6.610 0.548 19.983 1.00 89.75 167 LYS A O 1
ATOM 1339 N N . LYS A 1 168 ? 5.052 0.344 21.582 1.00 90.19 168 LYS A N 1
ATOM 1340 C CA . LYS A 1 168 ? 5.320 -1.082 21.840 1.00 90.19 168 LYS A CA 1
ATOM 1341 C C . LYS A 1 168 ? 4.904 -1.950 20.652 1.00 90.19 168 LYS A C 1
ATOM 1343 O O . LYS A 1 168 ? 5.639 -2.858 20.292 1.00 90.19 168 LYS A O 1
ATOM 1348 N N . PHE A 1 169 ? 3.768 -1.633 20.031 1.00 89.62 169 PHE A N 1
ATOM 1349 C CA . PHE A 1 169 ? 3.311 -2.313 18.821 1.00 89.62 169 PHE A CA 1
ATOM 1350 C C . PHE A 1 169 ? 4.282 -2.117 17.650 1.00 89.62 169 PHE A C 1
ATOM 1352 O O . PHE A 1 169 ? 4.702 -3.092 17.039 1.00 89.62 169 PHE A O 1
ATOM 1359 N N . LYS A 1 170 ? 4.702 -0.873 17.386 1.00 85.44 170 LYS A N 1
ATOM 1360 C CA . LYS A 1 170 ? 5.687 -0.544 16.350 1.00 85.44 170 LYS A CA 1
ATOM 1361 C C . LYS A 1 170 ? 7.006 -1.282 16.576 1.00 85.44 170 LYS A C 1
ATOM 1363 O O . LYS A 1 170 ? 7.473 -1.962 15.672 1.00 85.44 170 LYS A O 1
ATOM 1368 N N . ASN A 1 171 ? 7.548 -1.224 17.792 1.00 88.62 171 ASN A N 1
ATOM 1369 C CA . ASN A 1 171 ? 8.774 -1.944 18.131 1.00 88.62 171 ASN A CA 1
ATOM 1370 C C . ASN A 1 171 ? 8.616 -3.457 17.940 1.00 88.62 171 ASN A C 1
ATOM 1372 O O . ASN A 1 171 ? 9.534 -4.106 17.459 1.00 88.62 171 ASN A O 1
ATOM 1376 N N . HIS A 1 172 ? 7.458 -4.025 18.289 1.00 90.50 172 HIS A N 1
ATOM 1377 C CA . HIS A 1 172 ? 7.177 -5.435 18.041 1.00 90.50 172 HIS A CA 1
ATOM 1378 C C . HIS A 1 172 ? 7.173 -5.760 16.542 1.00 90.50 172 HIS A C 1
ATOM 1380 O O . HIS A 1 172 ? 7.815 -6.726 16.142 1.00 90.50 172 HIS A O 1
ATOM 1386 N N . LEU A 1 173 ? 6.505 -4.954 15.710 1.00 82.94 173 LEU A N 1
ATOM 1387 C CA . LEU A 1 173 ? 6.542 -5.141 14.259 1.00 82.94 173 LEU A CA 1
ATOM 1388 C C . LEU A 1 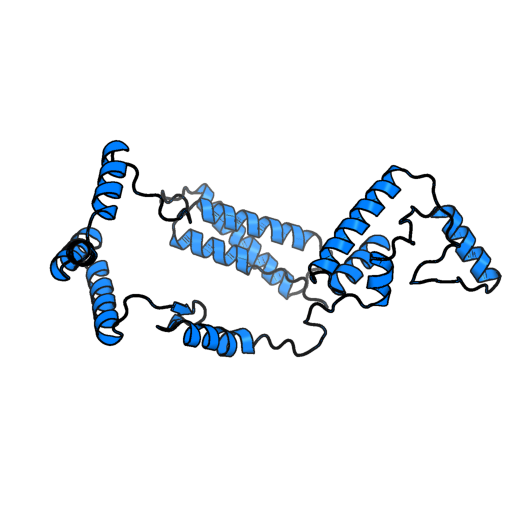173 ? 7.983 -5.084 13.742 1.00 82.94 173 LEU A C 1
ATOM 1390 O O . LEU A 1 173 ? 8.393 -5.962 12.993 1.00 82.94 173 LEU A O 1
ATOM 1394 N N . GLU A 1 174 ? 8.768 -4.107 14.190 1.00 80.94 174 GLU A N 1
ATOM 1395 C CA . GLU A 1 174 ? 10.163 -3.937 13.780 1.00 80.94 174 GLU A CA 1
ATOM 1396 C C . GLU A 1 174 ? 11.062 -5.101 14.242 1.00 80.94 174 GLU A C 1
ATOM 1398 O O . GLU A 1 174 ? 11.863 -5.619 13.470 1.00 80.94 174 GLU A O 1
ATOM 1403 N N . GLN A 1 175 ? 10.915 -5.568 15.480 1.00 82.56 175 GLN A N 1
ATOM 1404 C CA . GLN A 1 175 ? 11.804 -6.576 16.067 1.00 82.56 175 GLN A CA 1
ATOM 1405 C C . GLN A 1 175 ? 11.388 -8.018 15.774 1.00 82.56 175 GLN A C 1
ATOM 1407 O O . GLN A 1 175 ? 12.246 -8.876 15.619 1.00 82.56 175 GLN A O 1
ATOM 1412 N N . ALA A 1 176 ? 10.091 -8.316 15.724 1.00 80.50 176 ALA A N 1
ATOM 1413 C CA . ALA A 1 176 ? 9.597 -9.681 15.545 1.00 80.50 176 ALA A CA 1
ATOM 1414 C C . ALA A 1 176 ? 9.295 -10.005 14.076 1.00 80.50 176 ALA A C 1
ATOM 1416 O O . ALA A 1 176 ? 9.415 -11.159 13.662 1.00 80.50 176 ALA A O 1
ATOM 1417 N N . HIS A 1 177 ? 8.912 -8.999 13.283 1.00 81.00 177 HIS A N 1
ATOM 1418 C CA . HIS A 1 177 ? 8.495 -9.191 11.893 1.00 81.00 177 HIS A CA 1
ATOM 1419 C C . HIS A 1 177 ? 9.446 -8.527 10.892 1.00 81.00 177 HIS A C 1
ATOM 1421 O O . HIS A 1 177 ? 9.775 -9.149 9.885 1.00 81.00 177 HIS A O 1
ATOM 1427 N N . ALA A 1 178 ? 9.979 -7.337 11.186 1.00 63.31 178 ALA A N 1
ATOM 1428 C CA . ALA A 1 178 ? 10.978 -6.695 10.334 1.00 63.31 178 ALA A CA 1
ATOM 1429 C C . ALA A 1 178 ? 12.404 -7.215 10.581 1.00 63.31 178 ALA A C 1
ATOM 1431 O O . ALA A 1 178 ? 13.230 -7.109 9.687 1.00 63.31 178 ALA A O 1
ATOM 1432 N N . ALA A 1 179 ? 12.706 -7.874 11.708 1.00 53.78 179 ALA A N 1
ATOM 1433 C CA . ALA A 1 179 ? 14.021 -8.498 11.911 1.00 53.78 179 ALA A CA 1
ATOM 1434 C C . ALA A 1 179 ? 14.312 -9.657 10.939 1.00 53.78 179 ALA A C 1
ATOM 1436 O O . ALA A 1 179 ? 15.481 -9.958 10.698 1.00 53.78 179 ALA A O 1
ATOM 1437 N N . LYS A 1 180 ? 13.275 -10.276 10.345 1.00 51.88 180 LYS A N 1
ATOM 1438 C CA . LYS A 1 180 ? 13.442 -11.208 9.213 1.00 51.88 180 LYS A CA 1
ATOM 1439 C C . LYS A 1 180 ? 13.813 -10.483 7.917 1.00 51.88 180 LYS A C 1
ATOM 1441 O O . LYS A 1 180 ? 14.492 -11.062 7.078 1.00 51.88 180 LYS A O 1
ATOM 1446 N N . PHE A 1 181 ? 13.430 -9.216 7.774 1.00 50.69 181 PHE A N 1
ATOM 1447 C CA . PHE A 1 181 ? 13.852 -8.348 6.681 1.00 50.69 181 PHE A CA 1
ATOM 1448 C C . PHE A 1 181 ? 14.997 -7.440 7.146 1.00 50.69 181 PHE A C 1
ATOM 1450 O O . PHE A 1 181 ? 14.844 -6.235 7.333 1.00 50.69 181 PHE A O 1
ATOM 1457 N N . LYS A 1 182 ? 16.181 -8.028 7.332 1.00 51.75 182 LYS A N 1
ATOM 1458 C CA . LYS A 1 182 ? 17.428 -7.260 7.280 1.00 51.75 182 LYS A CA 1
ATOM 1459 C C . LYS A 1 182 ? 17.765 -7.062 5.801 1.00 51.75 182 LYS A C 1
ATOM 1461 O O . LYS A 1 182 ? 18.068 -8.063 5.153 1.00 51.75 182 LYS A O 1
ATOM 1466 N N . PRO A 1 183 ? 17.788 -5.832 5.254 1.00 47.84 183 PRO A N 1
ATOM 1467 C CA . PRO A 1 183 ? 18.478 -5.577 3.997 1.00 47.84 183 PRO A CA 1
ATOM 1468 C C . PRO A 1 183 ? 19.970 -5.772 4.291 1.00 47.84 183 PRO A C 1
ATOM 1470 O O . PRO A 1 183 ? 20.675 -4.849 4.680 1.00 47.84 183 PRO A O 1
ATOM 1473 N N . SER A 1 184 ? 20.438 -7.017 4.236 1.00 48.62 184 SER A N 1
ATOM 1474 C CA . SER A 1 184 ? 21.811 -7.387 4.596 1.00 48.62 184 SER A CA 1
ATOM 1475 C C . SER A 1 184 ? 22.817 -6.963 3.531 1.00 48.62 184 SER A C 1
ATOM 1477 O O . SER A 1 184 ? 24.021 -7.025 3.757 1.00 48.62 184 SER A O 1
ATOM 1479 N N . THR A 1 185 ? 22.340 -6.504 2.375 1.00 53.22 185 THR A N 1
ATOM 1480 C CA . THR A 1 185 ? 23.174 -6.036 1.279 1.00 53.22 185 THR A CA 1
ATOM 1481 C C . THR A 1 185 ? 22.537 -4.826 0.606 1.00 53.22 185 THR A C 1
ATOM 1483 O O . THR A 1 185 ? 21.314 -4.708 0.501 1.00 53.22 185 THR A O 1
ATOM 1486 N N . THR A 1 186 ? 23.385 -3.951 0.069 1.00 50.88 186 THR A N 1
ATOM 1487 C CA . THR A 1 186 ? 23.023 -2.855 -0.842 1.00 50.88 186 THR A CA 1
ATOM 1488 C C . THR A 1 186 ? 22.226 -3.317 -2.070 1.00 50.88 186 THR A C 1
ATOM 1490 O O . THR A 1 186 ? 21.707 -2.466 -2.785 1.00 50.88 186 THR A O 1
ATOM 1493 N N . LYS A 1 187 ? 22.089 -4.631 -2.318 1.00 45.56 187 LYS A N 1
ATOM 1494 C CA . LYS A 1 187 ? 21.217 -5.213 -3.352 1.00 45.56 187 LYS A CA 1
ATOM 1495 C C . LYS A 1 187 ? 19.726 -5.167 -3.000 1.00 45.56 187 LYS A C 1
ATOM 1497 O O . LYS A 1 187 ? 18.904 -5.161 -3.904 1.00 45.56 187 LYS A O 1
ATOM 1502 N N . HIS A 1 188 ? 19.367 -5.135 -1.715 1.00 43.88 188 HIS A N 1
ATOM 1503 C CA . HIS A 1 188 ? 17.964 -5.108 -1.263 1.00 43.88 188 HIS A CA 1
ATOM 1504 C C . HIS A 1 188 ? 17.436 -3.694 -1.008 1.00 43.88 188 HIS A C 1
ATOM 1506 O O . HIS A 1 188 ? 16.281 -3.512 -0.628 1.00 43.88 188 HIS A O 1
ATOM 1512 N N . MET A 1 189 ? 18.284 -2.685 -1.196 1.00 50.41 189 MET A N 1
ATOM 1513 C CA . MET A 1 189 ? 17.882 -1.290 -1.167 1.00 50.41 189 MET A CA 1
ATOM 1514 C C . MET A 1 189 ? 17.768 -0.796 -2.602 1.00 50.41 189 MET A C 1
ATOM 1516 O O . MET A 1 189 ? 18.632 -1.090 -3.424 1.00 50.41 189 MET A O 1
ATOM 1520 N N . ALA A 1 190 ? 16.726 -0.019 -2.895 1.00 53.72 190 ALA A N 1
ATOM 1521 C CA . ALA A 1 190 ? 16.663 0.758 -4.123 1.00 53.72 190 ALA A CA 1
ATOM 1522 C C . ALA A 1 190 ? 17.894 1.677 -4.173 1.00 53.72 190 ALA A C 1
ATOM 1524 O O . ALA A 1 190 ? 17.935 2.716 -3.511 1.00 53.72 190 ALA A O 1
ATOM 1525 N N . GLN A 1 191 ? 18.930 1.257 -4.900 1.00 59.25 191 GLN A N 1
ATOM 1526 C CA . GLN A 1 191 ? 20.099 2.092 -5.126 1.00 59.25 191 GLN A CA 1
ATOM 1527 C C . GLN A 1 191 ? 19.649 3.269 -5.969 1.00 59.25 191 GLN A C 1
ATOM 1529 O O . GLN A 1 191 ? 18.971 3.085 -6.978 1.00 59.25 191 GLN A O 1
ATOM 1534 N N . ARG A 1 192 ? 19.968 4.479 -5.519 1.00 65.38 192 ARG A N 1
ATOM 1535 C CA . ARG A 1 192 ? 19.728 5.662 -6.332 1.00 65.38 192 ARG A CA 1
ATOM 1536 C C . ARG A 1 192 ? 20.608 5.580 -7.566 1.00 65.38 192 ARG A C 1
ATOM 1538 O O . ARG A 1 192 ? 21.747 5.127 -7.483 1.00 65.38 192 ARG A O 1
ATOM 1545 N N . VAL A 1 193 ? 20.056 6.057 -8.669 1.00 70.81 193 VAL A N 1
ATOM 1546 C CA . VAL A 1 193 ? 20.811 6.315 -9.888 1.00 70.81 193 VAL A CA 1
ATOM 1547 C C . VAL A 1 193 ? 22.032 7.182 -9.550 1.00 70.81 193 VAL A C 1
ATOM 1549 O O . VAL A 1 193 ? 21.907 8.142 -8.786 1.00 70.81 193 VAL A O 1
ATOM 1552 N N . ASP A 1 194 ? 23.202 6.795 -10.059 1.00 73.88 194 ASP A N 1
ATOM 1553 C CA . ASP A 1 194 ? 24.466 7.495 -9.815 1.00 73.88 194 ASP A CA 1
ATOM 1554 C C . ASP A 1 194 ? 24.475 8.915 -10.411 1.00 73.88 194 ASP A C 1
ATOM 1556 O O . ASP A 1 194 ? 23.610 9.289 -11.207 1.00 73.88 194 ASP A O 1
ATOM 1560 N N . GLU A 1 195 ? 25.453 9.731 -10.008 1.00 73.88 195 GLU A N 1
ATOM 1561 C CA . GLU A 1 195 ? 25.526 11.137 -10.429 1.00 73.88 195 GLU A CA 1
ATOM 1562 C C . GLU A 1 195 ? 25.783 11.309 -11.938 1.00 73.88 195 GLU A C 1
ATOM 1564 O O . GLU A 1 195 ? 25.412 12.331 -12.515 1.00 73.88 195 GLU A O 1
ATOM 1569 N N . VAL A 1 196 ? 26.355 10.301 -12.607 1.00 73.94 196 VAL A N 1
ATOM 1570 C CA . VAL A 1 196 ? 26.600 10.334 -14.058 1.0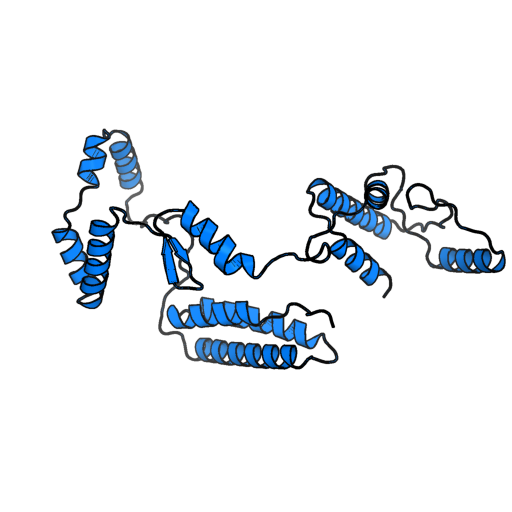0 73.94 196 VAL A CA 1
ATOM 1571 C C . VAL A 1 196 ? 25.275 10.209 -14.805 1.00 73.94 196 VAL A C 1
ATOM 1573 O O . VAL A 1 196 ? 24.946 11.047 -15.644 1.00 73.94 196 VAL A O 1
ATOM 1576 N N . TRP A 1 197 ? 24.461 9.221 -14.442 1.00 74.19 197 TRP A N 1
ATOM 1577 C CA . TRP A 1 197 ? 23.114 9.054 -14.980 1.00 74.19 197 TRP A CA 1
ATOM 1578 C C . TRP A 1 197 ? 22.168 10.181 -14.563 1.00 74.19 197 TRP A C 1
ATOM 1580 O O . TRP A 1 197 ? 21.323 10.613 -15.345 1.00 74.19 197 TRP A O 1
ATOM 1590 N N . ALA A 1 198 ? 22.307 10.696 -13.343 1.00 74.44 198 ALA A N 1
ATOM 1591 C CA . ALA A 1 198 ? 21.604 11.900 -12.923 1.00 74.44 198 ALA A CA 1
ATOM 1592 C C . ALA A 1 198 ? 21.914 13.082 -13.856 1.00 74.44 198 ALA A C 1
ATOM 1594 O O . ALA A 1 198 ? 20.997 13.800 -14.254 1.00 74.44 198 ALA A O 1
ATOM 1595 N N . GLY A 1 199 ? 23.182 13.239 -14.245 1.00 74.88 199 GLY A N 1
ATOM 1596 C CA . GLY A 1 199 ? 23.619 14.198 -15.255 1.00 74.88 199 GLY A CA 1
ATOM 1597 C C . GLY A 1 199 ? 23.003 13.939 -16.632 1.00 74.88 199 GLY A C 1
ATOM 1598 O O . GLY A 1 199 ? 22.510 14.877 -17.257 1.00 74.88 199 GLY A O 1
ATOM 1599 N N . MET A 1 200 ? 22.936 12.683 -17.086 1.00 74.06 200 MET A N 1
ATOM 1600 C CA . MET A 1 200 ? 22.291 12.321 -18.361 1.00 74.06 200 MET A CA 1
ATOM 1601 C C . MET A 1 200 ? 20.797 12.687 -18.396 1.00 74.06 200 MET A C 1
ATOM 1603 O O . MET A 1 200 ? 20.294 13.108 -19.435 1.00 74.06 200 MET A O 1
ATOM 1607 N N . LEU A 1 201 ? 20.090 12.539 -17.269 1.00 76.44 201 LEU A N 1
ATOM 1608 C CA . LEU A 1 201 ? 18.660 12.848 -17.147 1.00 76.44 201 LEU A CA 1
ATOM 1609 C C . LEU A 1 201 ? 18.384 14.350 -17.007 1.00 76.44 201 LEU A C 1
ATOM 1611 O O . LEU A 1 201 ? 17.385 14.842 -17.526 1.00 76.44 201 LEU A O 1
ATOM 1615 N N . SER A 1 202 ? 19.233 15.064 -16.262 1.00 68.44 202 SER A N 1
ATOM 1616 C CA . SER A 1 202 ? 19.030 16.474 -15.902 1.00 68.44 202 SER A CA 1
ATOM 1617 C C . SER A 1 202 ? 19.762 17.469 -16.807 1.00 68.44 202 SER A C 1
ATOM 1619 O O . SER A 1 202 ? 19.507 18.668 -16.707 1.00 68.44 202 SER A O 1
ATOM 1621 N N . SER A 1 203 ? 20.658 17.019 -17.688 1.00 61.75 203 SER A N 1
ATOM 1622 C CA . SER A 1 203 ? 21.311 17.912 -18.644 1.00 61.75 203 SER A CA 1
ATOM 1623 C C . SER A 1 203 ? 20.330 18.322 -19.744 1.00 61.75 203 SER A C 1
ATOM 1625 O O . SER A 1 203 ? 19.997 17.559 -20.642 1.00 61.75 203 SER A O 1
ATOM 1627 N N . ALA A 1 204 ? 19.914 19.588 -19.708 1.00 53.22 204 ALA A N 1
ATOM 1628 C CA . ALA A 1 204 ? 19.180 20.241 -20.794 1.00 53.22 204 ALA A CA 1
ATOM 1629 C C . ALA A 1 204 ? 19.965 20.284 -22.127 1.00 53.22 204 ALA A C 1
ATOM 1631 O O . ALA A 1 204 ? 19.417 20.685 -23.145 1.00 53.22 204 ALA A O 1
ATOM 1632 N N . ALA A 1 205 ? 21.246 19.892 -22.114 1.00 47.81 205 ALA A N 1
ATOM 1633 C CA . ALA A 1 205 ? 22.128 19.829 -23.277 1.00 47.81 205 ALA A CA 1
ATOM 1634 C C . ALA A 1 205 ? 21.990 18.532 -24.095 1.00 47.81 205 ALA A C 1
ATOM 1636 O O . ALA A 1 205 ? 22.479 18.480 -25.221 1.00 47.81 205 ALA A O 1
ATOM 1637 N N . ALA A 1 206 ? 21.354 17.492 -23.549 1.00 57.31 206 ALA A N 1
ATOM 1638 C CA . ALA A 1 206 ? 21.015 16.298 -24.306 1.00 57.31 206 ALA A CA 1
ATOM 1639 C C . ALA A 1 206 ? 19.605 16.482 -24.866 1.00 57.31 206 ALA A C 1
ATOM 1641 O O . ALA A 1 206 ? 18.609 16.280 -24.168 1.00 57.31 206 ALA A O 1
ATOM 1642 N N . GLU A 1 207 ? 19.507 16.906 -26.122 1.00 68.94 207 GLU A N 1
ATOM 1643 C CA . GLU A 1 207 ? 18.256 16.762 -26.853 1.00 68.94 207 GLU A CA 1
ATOM 1644 C C . GLU A 1 207 ? 18.020 15.250 -26.985 1.00 68.94 207 GLU A C 1
ATOM 1646 O O . GLU A 1 207 ? 18.797 14.550 -27.633 1.00 68.94 207 GLU A O 1
ATOM 1651 N N . TRP A 1 208 ? 17.015 14.720 -26.277 1.00 80.81 208 TRP A N 1
ATOM 1652 C CA . TRP A 1 208 ? 16.604 13.318 -26.383 1.00 80.81 208 TRP A CA 1
ATOM 1653 C C . TRP A 1 208 ? 16.004 13.093 -27.772 1.00 80.81 208 TRP A C 1
ATOM 1655 O O . TRP A 1 208 ? 14.786 13.124 -27.966 1.00 80.81 208 TRP A O 1
ATOM 1665 N N . GLU A 1 209 ? 16.899 12.940 -28.740 1.00 85.31 209 GLU A N 1
ATOM 1666 C CA . GLU A 1 209 ? 16.595 12.859 -30.154 1.00 85.31 209 GLU A CA 1
ATOM 1667 C C . GLU A 1 209 ? 16.603 11.414 -30.638 1.00 85.31 209 GLU A C 1
ATOM 1669 O O . GLU A 1 209 ? 17.400 10.592 -30.174 1.00 85.31 209 GLU A O 1
ATOM 1674 N N . PRO A 1 210 ? 15.692 11.064 -31.557 1.00 88.88 210 PRO A N 1
ATOM 1675 C CA . PRO A 1 210 ? 15.632 9.720 -32.081 1.00 88.88 210 PRO A CA 1
ATOM 1676 C C . PRO A 1 210 ? 16.879 9.472 -32.925 1.00 88.88 210 PRO A C 1
ATOM 1678 O O . PRO A 1 210 ? 17.170 10.222 -33.851 1.00 88.88 210 PRO A O 1
ATOM 1681 N N . VAL A 1 211 ? 17.610 8.409 -32.611 1.00 88.69 211 VAL A N 1
ATOM 1682 C CA . VAL A 1 211 ? 18.764 7.972 -33.401 1.00 88.69 211 VAL A CA 1
ATOM 1683 C C . VAL A 1 211 ? 18.271 7.248 -34.654 1.00 88.69 211 VAL A C 1
ATOM 1685 O O . VAL A 1 211 ? 17.329 6.449 -34.592 1.00 88.69 211 VAL A O 1
ATOM 1688 N N . ASP A 1 212 ? 18.909 7.522 -35.789 1.00 90.56 212 ASP A N 1
ATOM 1689 C CA . ASP A 1 212 ? 18.747 6.728 -37.003 1.00 90.56 212 ASP A CA 1
ATOM 1690 C C . ASP A 1 212 ? 19.464 5.395 -36.804 1.00 90.56 212 ASP A C 1
ATOM 1692 O O . ASP A 1 212 ? 20.691 5.315 -36.808 1.00 90.56 212 ASP A O 1
ATOM 1696 N N . THR A 1 213 ? 18.687 4.338 -36.591 1.00 89.00 213 THR A N 1
ATOM 1697 C CA . THR A 1 213 ? 19.216 3.015 -36.257 1.00 89.00 213 THR A CA 1
ATOM 1698 C C . THR A 1 213 ? 19.997 2.386 -37.408 1.00 89.00 213 THR A C 1
ATOM 1700 O O . THR A 1 213 ? 20.917 1.612 -37.151 1.00 89.00 213 THR A O 1
ATOM 1703 N N . VAL A 1 214 ? 19.664 2.715 -38.662 1.00 89.69 214 VAL A N 1
ATOM 1704 C CA . VAL A 1 214 ? 20.356 2.183 -39.845 1.00 89.69 214 VAL A CA 1
ATOM 1705 C C . VAL A 1 214 ? 21.708 2.872 -39.984 1.00 89.69 214 VAL A C 1
ATOM 1707 O O . VAL A 1 214 ? 22.743 2.204 -39.969 1.00 89.69 214 VAL A O 1
ATOM 1710 N N . ALA A 1 215 ? 21.711 4.207 -40.003 1.00 90.69 215 ALA A N 1
ATOM 1711 C CA . ALA A 1 215 ? 22.942 4.986 -40.095 1.00 90.69 215 ALA A CA 1
ATOM 1712 C C . ALA A 1 215 ? 23.852 4.771 -38.872 1.00 90.69 215 ALA A C 1
ATOM 1714 O O . ALA A 1 215 ? 25.077 4.744 -38.997 1.00 90.69 215 ALA A O 1
ATOM 1715 N N . ALA A 1 216 ? 23.277 4.578 -37.680 1.00 89.81 216 ALA A N 1
ATOM 1716 C CA . ALA A 1 216 ? 24.040 4.267 -36.474 1.00 89.81 216 ALA A CA 1
ATOM 1717 C C . ALA A 1 216 ? 24.711 2.892 -36.573 1.00 89.81 216 ALA A C 1
ATOM 1719 O O . ALA A 1 216 ? 25.878 2.762 -36.204 1.00 89.81 216 ALA A O 1
ATOM 1720 N N . GLY A 1 217 ? 24.011 1.885 -37.106 1.00 88.44 217 GLY A N 1
ATOM 1721 C CA . GLY A 1 217 ? 24.577 0.557 -37.343 1.00 88.44 217 GLY A CA 1
ATOM 1722 C C . GLY A 1 217 ? 25.780 0.599 -38.288 1.00 88.44 217 GLY A C 1
ATOM 1723 O O . GLY A 1 217 ? 26.825 0.015 -37.991 1.00 88.44 217 GLY A O 1
ATOM 1724 N N . GLU A 1 218 ? 25.670 1.353 -39.383 1.00 89.19 218 GLU A N 1
ATOM 1725 C CA . GLU A 1 218 ? 26.776 1.567 -40.323 1.00 89.19 218 GLU A CA 1
ATOM 1726 C C . GLU A 1 218 ? 27.944 2.318 -39.671 1.00 89.19 218 GLU A C 1
ATOM 1728 O O . GLU A 1 218 ? 29.093 1.887 -39.774 1.00 89.19 218 GLU A O 1
ATOM 1733 N N . MET A 1 219 ? 27.665 3.386 -38.921 1.00 86.94 219 MET A N 1
ATOM 1734 C CA . MET A 1 219 ? 28.688 4.168 -38.225 1.00 86.94 219 MET A CA 1
ATOM 1735 C C . MET A 1 219 ? 29.470 3.342 -37.200 1.00 86.94 219 MET A C 1
ATOM 1737 O O . MET A 1 219 ? 30.695 3.464 -37.123 1.00 86.94 219 MET A O 1
ATOM 1741 N N . ILE A 1 220 ? 28.784 2.499 -36.423 1.00 85.56 220 ILE A N 1
ATOM 1742 C CA . ILE A 1 220 ? 29.422 1.589 -35.465 1.00 85.56 220 ILE A CA 1
ATOM 1743 C C . ILE A 1 220 ? 30.362 0.639 -36.208 1.00 85.56 220 ILE A C 1
ATOM 1745 O O . ILE A 1 220 ? 31.519 0.492 -35.811 1.00 85.56 220 ILE A O 1
ATOM 1749 N N . LYS A 1 221 ? 29.898 0.042 -37.313 1.00 86.31 221 LYS A N 1
ATOM 1750 C CA . LYS A 1 221 ? 30.700 -0.873 -38.130 1.00 86.31 221 LYS A CA 1
ATOM 1751 C C . LYS A 1 221 ? 31.955 -0.189 -38.682 1.00 86.31 221 LYS A C 1
ATOM 1753 O O . LYS A 1 221 ? 33.061 -0.677 -38.463 1.00 86.31 221 LYS A O 1
ATOM 1758 N N . THR A 1 222 ? 31.809 0.978 -39.307 1.00 85.75 222 THR A N 1
ATOM 1759 C CA . THR A 1 222 ? 32.938 1.732 -39.873 1.00 85.75 222 THR A CA 1
ATOM 1760 C C . THR A 1 222 ? 33.925 2.202 -38.801 1.00 85.75 222 THR A C 1
ATOM 1762 O O . THR A 1 222 ? 35.136 2.175 -39.013 1.00 85.75 222 THR A O 1
ATOM 1765 N N . ARG A 1 223 ? 33.454 2.631 -37.622 1.00 81.56 223 ARG A N 1
ATOM 1766 C CA . ARG A 1 223 ? 34.356 3.042 -36.531 1.00 81.56 223 ARG A CA 1
ATOM 1767 C C . ARG A 1 223 ? 35.105 1.870 -35.907 1.00 81.56 223 ARG A C 1
ATOM 1769 O O . ARG A 1 223 ? 36.267 2.058 -35.550 1.00 81.56 223 ARG A O 1
ATOM 1776 N N . LEU A 1 224 ? 34.484 0.692 -35.810 1.00 79.94 224 LEU A N 1
ATOM 1777 C CA . LEU A 1 224 ? 35.155 -0.540 -35.384 1.00 79.94 224 LEU A CA 1
ATOM 1778 C C . LEU A 1 224 ? 36.275 -0.924 -36.358 1.00 79.94 224 LEU A C 1
ATOM 1780 O O . LEU A 1 224 ? 37.388 -1.199 -35.917 1.00 79.94 224 LEU A O 1
ATOM 1784 N N . GLU A 1 225 ? 36.012 -0.863 -37.665 1.00 80.94 225 GLU A N 1
ATOM 1785 C CA . GLU A 1 225 ? 37.010 -1.125 -38.715 1.00 80.94 225 GLU A CA 1
ATOM 1786 C C . GLU A 1 225 ? 38.191 -0.137 -38.660 1.00 80.94 225 GLU A C 1
ATOM 1788 O O . GLU A 1 225 ? 39.333 -0.513 -38.912 1.00 80.94 225 GLU A O 1
ATOM 1793 N N . LEU A 1 226 ? 37.933 1.119 -38.278 1.00 81.25 226 LEU A N 1
ATOM 1794 C CA . LEU A 1 226 ? 38.943 2.177 -38.162 1.00 81.25 226 LEU A CA 1
ATOM 1795 C C . LEU A 1 226 ? 39.553 2.320 -36.755 1.00 81.25 226 LEU A C 1
ATOM 1797 O O . LEU A 1 226 ? 40.356 3.229 -36.543 1.00 81.25 226 LEU A O 1
ATOM 1801 N N . VAL A 1 227 ? 39.154 1.481 -35.790 1.00 79.56 227 VAL A N 1
ATOM 1802 C CA . VAL A 1 227 ? 39.554 1.549 -34.368 1.00 79.56 227 VAL A CA 1
ATOM 1803 C C . VAL A 1 227 ? 39.376 2.963 -33.774 1.00 79.56 227 VAL A C 1
ATOM 1805 O O . VAL A 1 227 ? 40.174 3.441 -32.967 1.00 79.56 227 VAL A O 1
ATOM 1808 N N . LYS A 1 228 ? 38.321 3.679 -34.183 1.00 76.00 228 LYS A N 1
ATOM 1809 C CA . LYS A 1 228 ? 38.008 5.023 -33.672 1.00 76.00 228 LYS A CA 1
ATOM 1810 C C . LYS A 1 228 ? 37.045 4.932 -32.493 1.00 76.00 228 LYS A C 1
ATOM 1812 O O . LYS A 1 228 ? 35.932 4.432 -32.633 1.00 76.00 228 LYS A O 1
ATOM 1817 N N . ALA A 1 229 ? 37.451 5.464 -31.342 1.00 77.50 229 ALA A N 1
ATOM 1818 C CA . ALA A 1 229 ? 36.591 5.553 -30.166 1.00 77.50 229 ALA A CA 1
ATOM 1819 C C . ALA A 1 229 ? 35.482 6.608 -30.344 1.00 77.50 229 ALA A C 1
ATOM 1821 O O . ALA A 1 229 ? 35.642 7.589 -31.071 1.00 77.50 229 ALA A O 1
ATOM 1822 N N . PHE A 1 230 ? 34.357 6.416 -29.655 1.00 79.19 230 PHE A N 1
ATOM 1823 C CA . PHE A 1 230 ? 33.331 7.447 -29.506 1.00 79.19 230 PHE A CA 1
ATOM 1824 C C . PHE A 1 230 ? 33.727 8.428 -28.404 1.00 79.19 230 PHE A C 1
ATOM 1826 O O . PHE A 1 230 ? 34.196 8.017 -27.341 1.00 79.19 230 PHE A O 1
ATOM 1833 N N . VAL A 1 231 ? 33.512 9.719 -28.654 1.00 82.00 231 VAL A N 1
ATOM 1834 C CA . VAL A 1 231 ? 33.657 10.753 -27.628 1.00 82.00 231 VAL A CA 1
ATOM 1835 C C . VAL A 1 231 ? 32.324 10.880 -26.900 1.00 82.00 231 VAL A C 1
ATOM 1837 O O . VAL A 1 231 ? 31.283 11.059 -27.537 1.00 82.00 231 VAL A O 1
ATOM 1840 N N . TYR A 1 232 ? 32.366 10.770 -25.574 1.00 76.06 232 TYR A N 1
ATOM 1841 C CA . TYR A 1 232 ? 31.199 10.895 -24.708 1.00 76.06 232 TYR A CA 1
ATOM 1842 C C . TYR A 1 232 ? 31.353 12.103 -23.784 1.00 76.06 232 TYR A C 1
ATOM 1844 O O . TYR A 1 232 ? 32.334 12.212 -23.051 1.00 76.06 232 TYR A O 1
ATOM 1852 N N . GLU A 1 233 ? 30.350 12.973 -23.771 1.00 73.12 233 GLU A N 1
ATOM 1853 C CA . GLU A 1 233 ? 30.211 14.095 -22.847 1.00 73.12 233 GLU A CA 1
ATOM 1854 C C . GLU A 1 233 ? 28.983 13.850 -21.971 1.00 73.12 233 GLU A C 1
ATOM 1856 O O . GLU A 1 233 ? 27.873 13.685 -22.475 1.00 73.12 233 GLU A O 1
ATOM 1861 N N . ASN A 1 234 ? 29.169 13.795 -20.647 1.00 67.19 234 ASN A N 1
ATOM 1862 C CA . ASN A 1 234 ? 28.089 13.518 -19.687 1.00 67.19 234 ASN A CA 1
ATOM 1863 C C . ASN A 1 234 ? 27.257 12.271 -20.038 1.00 67.19 234 ASN A C 1
ATOM 1865 O O . ASN A 1 234 ? 26.051 12.245 -19.803 1.00 67.19 234 ASN A O 1
ATOM 1869 N N . GLY A 1 235 ? 27.895 11.252 -20.625 1.00 68.88 235 GLY A N 1
ATOM 1870 C CA . GLY A 1 235 ? 27.228 10.014 -21.021 1.00 68.88 235 GLY A CA 1
ATOM 1871 C C . GLY A 1 235 ? 26.633 9.974 -22.426 1.00 68.88 235 GLY A C 1
ATOM 1872 O O . GLY A 1 235 ? 26.201 8.908 -22.855 1.00 68.88 235 GLY A O 1
ATOM 1873 N N . TRP A 1 236 ? 26.639 11.092 -23.151 1.00 73.38 236 TRP A N 1
ATOM 1874 C CA . TRP A 1 236 ? 26.080 11.211 -24.497 1.00 73.38 236 TRP A CA 1
ATOM 1875 C C . TRP A 1 236 ? 27.179 11.403 -25.538 1.00 73.38 236 TRP A C 1
ATOM 1877 O O . TRP A 1 236 ? 28.162 12.091 -25.279 1.00 73.38 236 TRP A O 1
ATOM 1887 N N . SER A 1 237 ? 27.008 10.837 -26.734 1.00 79.31 237 SER A N 1
ATOM 1888 C CA . SER A 1 237 ? 27.858 11.164 -27.883 1.00 79.31 237 SER A CA 1
ATOM 1889 C C . SER A 1 237 ? 27.086 12.042 -28.859 1.00 79.31 237 SER A C 1
ATOM 1891 O O . SER A 1 237 ? 25.957 11.719 -29.221 1.00 79.31 237 SER A O 1
ATOM 1893 N N . ARG A 1 238 ? 27.697 13.142 -29.303 1.00 79.19 238 ARG A N 1
ATOM 1894 C CA . ARG A 1 238 ? 27.136 14.000 -30.363 1.00 79.19 238 ARG A CA 1
ATOM 1895 C C . ARG A 1 238 ? 27.330 13.417 -31.760 1.00 79.19 238 ARG A C 1
ATOM 1897 O O . ARG A 1 238 ? 26.815 13.964 -32.726 1.00 79.19 238 ARG A O 1
ATOM 1904 N N . ASP A 1 239 ? 28.070 12.317 -31.851 1.00 82.31 239 ASP A N 1
ATOM 1905 C CA . ASP A 1 239 ? 28.384 11.658 -33.110 1.00 82.31 239 ASP A CA 1
ATOM 1906 C C . ASP A 1 239 ? 27.219 10.810 -33.634 1.00 82.31 239 ASP A C 1
ATOM 1908 O O . ASP A 1 239 ? 27.263 10.385 -34.783 1.00 82.31 239 ASP A O 1
ATOM 1912 N N . TRP A 1 240 ? 26.196 10.536 -32.814 1.00 86.44 240 TRP A N 1
ATOM 1913 C CA . TRP A 1 240 ? 25.081 9.683 -33.216 1.00 86.44 240 TRP A CA 1
ATOM 1914 C C . TRP A 1 240 ? 24.266 10.314 -34.353 1.00 86.44 240 TRP A C 1
ATOM 1916 O O . TRP A 1 240 ? 23.873 11.479 -34.254 1.00 86.44 240 TRP A O 1
ATOM 1926 N N . PRO A 1 241 ? 23.955 9.555 -35.419 1.00 89.56 241 PRO A N 1
ATOM 1927 C CA . PRO A 1 241 ? 23.126 10.057 -36.501 1.00 89.56 241 PRO A CA 1
ATOM 1928 C C . PRO A 1 241 ? 21.675 10.140 -36.023 1.00 89.56 241 PRO A C 1
ATOM 1930 O O . PRO A 1 241 ? 21.156 9.203 -35.417 1.00 89.56 241 PRO A O 1
ATOM 1933 N N . LEU A 1 242 ? 21.018 11.266 -36.282 1.00 89.69 242 LEU A N 1
ATOM 1934 C CA . LEU A 1 242 ? 19.657 11.523 -35.818 1.00 89.69 242 LEU A CA 1
ATOM 1935 C C . LEU A 1 242 ? 18.637 11.248 -36.925 1.00 89.69 242 LEU A C 1
ATOM 1937 O O . LEU A 1 242 ? 18.848 11.596 -38.084 1.00 89.69 242 LEU A O 1
ATOM 1941 N N . ALA A 1 243 ? 17.501 10.680 -36.543 1.00 89.56 243 ALA A N 1
ATOM 1942 C CA . ALA A 1 243 ? 16.352 10.461 -37.402 1.00 89.56 243 ALA A CA 1
ATOM 1943 C C . ALA A 1 243 ? 15.401 11.669 -37.377 1.00 89.56 243 ALA A C 1
ATOM 1945 O O . ALA A 1 243 ? 15.151 12.297 -36.344 1.00 89.56 243 ALA A O 1
ATOM 1946 N N . ALA A 1 244 ? 14.767 11.956 -38.511 1.00 88.75 244 ALA A N 1
ATOM 1947 C CA . ALA A 1 244 ? 13.670 12.917 -38.588 1.00 88.75 244 ALA A CA 1
ATOM 1948 C C . ALA A 1 244 ? 12.326 12.259 -38.205 1.00 88.75 244 ALA A C 1
ATOM 1950 O O . ALA A 1 244 ? 11.409 12.184 -39.017 1.00 88.75 244 ALA A O 1
ATOM 1951 N N . ASP A 1 245 ? 12.210 11.762 -36.968 1.00 89.25 245 ASP A N 1
ATOM 1952 C CA . ASP A 1 245 ? 11.010 11.074 -36.458 1.00 89.25 245 ASP A CA 1
ATOM 1953 C C . ASP A 1 245 ? 10.334 11.899 -35.344 1.00 89.25 245 ASP A C 1
ATOM 1955 O O . ASP A 1 245 ? 10.772 11.925 -34.190 1.00 89.25 245 ASP A O 1
ATOM 1959 N N . GLY A 1 246 ? 9.271 12.626 -35.700 1.00 87.75 246 GLY A N 1
ATOM 1960 C CA . GLY A 1 246 ? 8.559 13.519 -34.779 1.00 87.75 246 GLY A CA 1
ATOM 1961 C C . GLY A 1 246 ? 7.814 12.792 -33.652 1.00 87.75 246 GLY A C 1
ATOM 1962 O O . GLY A 1 246 ? 7.81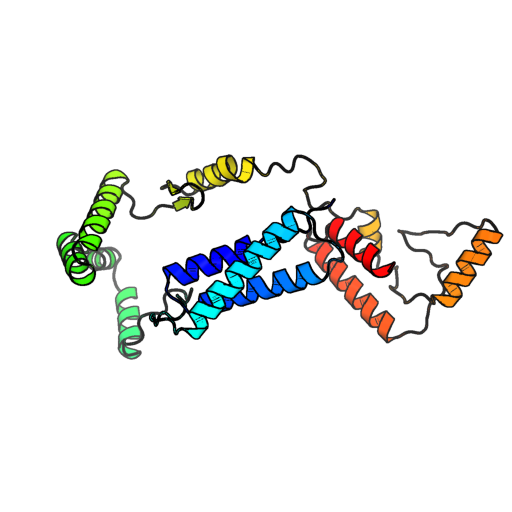5 13.266 -32.512 1.00 87.75 246 GLY A O 1
ATOM 1963 N N . GLU A 1 247 ? 7.227 11.629 -33.938 1.00 88.81 247 GLU A N 1
ATOM 1964 C CA . GLU A 1 247 ? 6.485 10.843 -32.943 1.00 88.81 247 GLU A CA 1
ATOM 1965 C C . GLU A 1 247 ? 7.440 10.206 -31.932 1.00 88.81 247 GLU A C 1
ATOM 1967 O O . GLU A 1 247 ? 7.237 10.322 -30.719 1.00 88.81 247 GLU A O 1
ATOM 1972 N N . ARG A 1 248 ? 8.553 9.629 -32.403 1.00 86.06 248 ARG A N 1
ATOM 1973 C CA . ARG A 1 248 ? 9.585 9.073 -31.518 1.00 86.06 248 ARG A CA 1
ATOM 1974 C C . ARG A 1 248 ? 10.220 10.151 -30.652 1.00 86.06 248 ARG A C 1
ATOM 1976 O O . ARG A 1 248 ? 10.400 9.940 -29.457 1.00 86.06 248 ARG A O 1
ATOM 1983 N N . ARG A 1 249 ? 10.474 11.336 -31.210 1.00 87.00 249 ARG A N 1
ATOM 1984 C CA . ARG A 1 249 ? 10.954 12.498 -30.448 1.00 87.00 249 ARG A CA 1
ATOM 1985 C C . ARG A 1 249 ? 9.987 12.897 -29.333 1.00 87.00 249 ARG A C 1
ATOM 1987 O O . ARG A 1 249 ? 10.411 13.173 -28.212 1.00 87.00 249 ARG A O 1
ATOM 1994 N N . LYS A 1 250 ? 8.682 12.928 -29.613 1.00 88.06 250 LYS A N 1
ATOM 1995 C CA . LYS A 1 250 ? 7.660 13.245 -28.606 1.00 88.06 250 LYS A CA 1
ATOM 1996 C C . LYS A 1 250 ? 7.632 12.204 -27.485 1.00 88.06 250 LYS A C 1
ATOM 1998 O O . LYS A 1 250 ? 7.590 12.584 -26.315 1.00 88.06 250 LYS A O 1
ATOM 2003 N N . LEU A 1 251 ? 7.701 10.920 -27.833 1.00 88.31 251 LEU A N 1
ATOM 2004 C CA . LEU A 1 251 ? 7.753 9.827 -26.863 1.00 88.31 251 LEU A CA 1
ATOM 2005 C C . LEU A 1 251 ? 9.012 9.901 -25.986 1.00 88.31 251 LEU A C 1
ATOM 2007 O O . LEU A 1 251 ? 8.914 9.825 -24.762 1.00 88.31 251 LEU A O 1
ATOM 2011 N N . LEU A 1 252 ? 10.182 10.125 -26.590 1.00 86.19 252 LEU A N 1
ATOM 2012 C CA . LEU A 1 252 ? 11.454 10.268 -25.875 1.00 86.19 252 LEU A CA 1
ATOM 2013 C C . LEU A 1 252 ? 11.413 11.421 -24.864 1.00 86.19 252 LEU A C 1
ATOM 2015 O O . LEU A 1 252 ? 11.825 11.245 -23.718 1.00 86.19 252 LEU A O 1
ATOM 2019 N N . LYS A 1 253 ? 10.816 12.562 -25.231 1.00 85.69 253 LYS A N 1
ATOM 2020 C CA . LYS A 1 253 ? 10.600 13.688 -24.306 1.00 85.69 253 LYS A CA 1
ATOM 2021 C C . LYS A 1 253 ? 9.679 13.326 -23.136 1.00 85.69 253 LYS A C 1
ATOM 2023 O O . LYS A 1 253 ? 9.938 13.734 -22.007 1.00 85.69 253 LYS A O 1
ATOM 2028 N N . GLN A 1 254 ? 8.616 12.553 -23.368 1.00 86.06 254 GLN A N 1
ATOM 2029 C CA . GLN A 1 254 ? 7.732 12.094 -22.287 1.00 86.06 254 GLN A CA 1
ATOM 2030 C C . GLN A 1 254 ? 8.448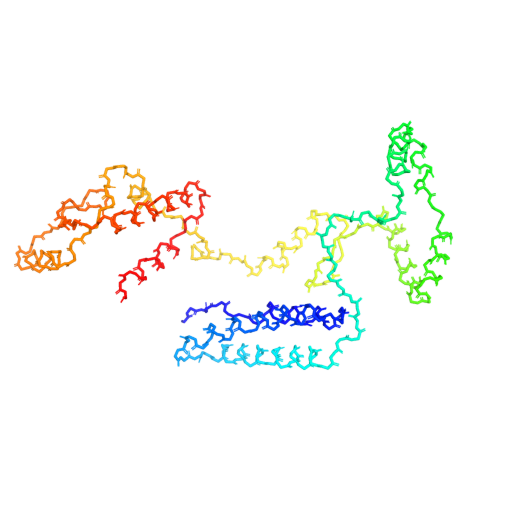 11.142 -21.322 1.00 86.06 254 GLN A C 1
ATOM 2032 O O . GLN A 1 254 ? 8.305 11.280 -20.106 1.00 86.06 254 GLN A O 1
ATOM 2037 N N . ILE A 1 255 ? 9.251 10.216 -21.854 1.00 84.94 255 ILE A N 1
ATOM 2038 C CA . ILE A 1 255 ? 10.074 9.299 -21.056 1.00 84.94 255 ILE A CA 1
ATOM 2039 C C . ILE A 1 255 ? 11.086 10.090 -20.220 1.00 84.94 255 ILE A C 1
ATOM 2041 O O . ILE A 1 255 ? 11.185 9.865 -19.013 1.00 84.94 255 ILE A O 1
ATOM 2045 N N . GLN A 1 256 ? 11.778 11.061 -20.824 1.00 84.00 256 GLN A N 1
ATOM 2046 C CA . GLN A 1 256 ? 12.725 11.929 -20.124 1.00 84.00 256 GLN A CA 1
ATOM 2047 C C . GLN A 1 256 ? 12.058 12.655 -18.947 1.00 84.00 256 GLN A C 1
ATOM 2049 O O . GLN A 1 256 ? 12.557 12.592 -17.823 1.00 84.00 256 GLN A O 1
ATOM 2054 N N . LEU A 1 257 ? 10.905 13.295 -19.173 1.00 84.88 257 LEU A N 1
ATOM 2055 C CA . LEU A 1 257 ? 10.164 14.007 -18.125 1.00 84.88 257 LEU A CA 1
ATOM 2056 C C . LEU A 1 257 ? 9.760 13.084 -16.971 1.00 84.88 257 LEU A C 1
ATOM 2058 O O . LEU A 1 257 ? 9.892 13.456 -15.803 1.00 84.88 257 LEU A O 1
ATOM 2062 N N . LEU A 1 258 ? 9.297 11.872 -17.286 1.00 84.31 258 LEU A N 1
ATOM 2063 C CA . LEU A 1 258 ? 8.943 10.883 -16.273 1.00 84.31 258 LEU A CA 1
ATOM 2064 C C . LEU A 1 258 ? 10.168 10.485 -15.440 1.00 84.31 258 LEU A C 1
ATOM 2066 O O . LEU A 1 258 ? 10.097 10.478 -14.213 1.00 84.31 258 LEU A O 1
ATOM 2070 N N . LEU A 1 259 ? 11.307 10.210 -16.077 1.00 83.31 259 LEU A N 1
ATOM 2071 C CA . LEU A 1 259 ? 12.542 9.836 -15.384 1.00 83.31 259 LEU A CA 1
ATOM 2072 C C . LEU A 1 259 ? 13.081 10.963 -14.493 1.00 83.31 259 LEU A C 1
ATOM 2074 O O . LEU A 1 259 ? 13.501 10.699 -13.362 1.00 83.31 259 LEU A O 1
ATOM 2078 N N . VAL A 1 260 ? 13.010 12.217 -14.950 1.00 83.44 260 VAL A N 1
ATOM 2079 C CA . VAL A 1 260 ? 13.358 13.395 -14.138 1.00 83.44 260 VAL A CA 1
ATOM 2080 C C . VAL A 1 260 ? 12.452 13.489 -12.909 1.00 83.44 260 VAL A C 1
ATOM 2082 O O . VAL A 1 260 ? 12.956 13.609 -11.792 1.00 83.44 260 VAL A O 1
ATOM 2085 N N . LEU A 1 261 ? 11.135 13.331 -13.076 1.00 82.06 261 LEU A N 1
ATOM 2086 C CA . LEU A 1 261 ? 10.181 13.340 -11.964 1.00 82.06 261 LEU A CA 1
ATOM 2087 C C . LEU A 1 261 ? 10.490 12.233 -10.941 1.00 82.06 261 LEU A C 1
ATOM 2089 O O . LEU A 1 261 ? 10.513 12.480 -9.732 1.00 82.06 261 LEU A O 1
ATOM 2093 N N . LEU A 1 262 ? 10.752 11.007 -11.407 1.00 80.81 262 LEU A N 1
ATOM 2094 C CA . LEU A 1 262 ? 11.101 9.878 -10.539 1.00 80.81 262 LEU A CA 1
ATOM 2095 C C . LEU A 1 262 ? 12.414 10.139 -9.777 1.00 80.81 262 LEU A C 1
ATOM 2097 O O . LEU A 1 262 ? 12.545 9.767 -8.604 1.00 80.81 262 LEU A O 1
ATOM 2101 N N . ARG A 1 263 ? 13.384 10.807 -10.410 1.00 78.38 263 ARG A N 1
ATOM 2102 C CA . ARG A 1 263 ? 14.636 11.220 -9.767 1.00 78.38 263 ARG A CA 1
ATOM 2103 C C . ARG A 1 263 ? 14.393 12.269 -8.682 1.00 78.38 263 ARG A C 1
ATOM 2105 O O . ARG A 1 263 ? 14.834 12.071 -7.551 1.00 78.38 263 ARG A O 1
ATOM 2112 N N . GLU A 1 264 ? 13.678 13.351 -8.988 1.00 79.00 264 GLU A N 1
ATOM 2113 C CA . GLU A 1 264 ? 13.379 14.436 -8.036 1.00 79.00 264 GLU A CA 1
ATOM 2114 C C . GLU A 1 264 ? 12.635 13.928 -6.798 1.00 79.00 264 GLU A C 1
ATOM 2116 O O . GLU A 1 264 ? 12.916 14.328 -5.665 1.00 79.00 264 GLU A O 1
ATOM 2121 N N . ARG A 1 265 ? 11.724 12.973 -7.001 1.00 76.19 265 ARG A N 1
ATOM 2122 C CA . ARG A 1 265 ? 10.974 12.308 -5.930 1.00 76.19 265 ARG A CA 1
ATOM 2123 C C . ARG A 1 265 ? 11.795 11.264 -5.164 1.00 76.19 265 ARG A C 1
ATOM 2125 O O . ARG A 1 265 ? 11.286 10.701 -4.200 1.00 76.19 265 ARG A O 1
ATOM 2132 N N . LYS A 1 266 ? 13.060 11.033 -5.540 1.00 70.06 266 LYS A N 1
ATOM 2133 C CA . LYS A 1 266 ? 13.985 10.051 -4.940 1.00 70.06 266 LYS A CA 1
ATOM 2134 C C . LYS A 1 266 ? 13.459 8.608 -4.996 1.00 70.06 266 LYS A C 1
ATOM 2136 O O . LYS A 1 266 ? 13.745 7.820 -4.098 1.00 70.06 266 LYS A O 1
ATOM 2141 N N . ILE A 1 267 ? 12.706 8.280 -6.047 1.00 73.12 267 ILE A N 1
ATOM 2142 C CA . ILE A 1 267 ? 12.083 6.963 -6.271 1.00 73.12 267 ILE A CA 1
ATOM 2143 C C . ILE A 1 267 ? 12.682 6.208 -7.464 1.00 73.12 267 ILE A C 1
ATOM 2145 O O . ILE A 1 267 ? 12.439 5.012 -7.601 1.00 73.12 267 ILE A O 1
ATOM 2149 N N . LEU A 1 268 ? 13.487 6.869 -8.303 1.00 72.69 268 LEU A N 1
ATOM 2150 C CA . LEU A 1 268 ? 14.190 6.213 -9.404 1.00 72.69 268 LEU A CA 1
ATOM 2151 C C . LEU A 1 268 ? 15.327 5.328 -8.870 1.00 72.69 268 LEU A C 1
ATOM 2153 O O . LEU A 1 268 ? 16.353 5.831 -8.403 1.00 72.69 268 LEU A O 1
ATOM 2157 N N . SER A 1 269 ? 15.127 4.011 -8.929 1.00 77.00 269 SER A N 1
ATOM 2158 C CA . SER A 1 269 ? 16.116 3.018 -8.510 1.00 77.00 269 SER A CA 1
ATOM 2159 C C . SER A 1 269 ? 16.940 2.498 -9.693 1.00 77.00 269 SER A C 1
ATOM 2161 O O . SER A 1 269 ? 16.446 2.434 -10.820 1.00 77.00 269 SER A O 1
ATOM 2163 N N . CYS A 1 270 ? 18.175 2.055 -9.438 1.00 67.50 270 CYS A N 1
ATOM 2164 C CA . CYS A 1 270 ? 19.014 1.374 -10.429 1.00 67.50 270 CYS A CA 1
ATOM 2165 C C . CYS A 1 270 ? 18.321 0.141 -11.021 1.00 67.50 270 CYS A C 1
ATOM 2167 O O . CYS A 1 270 ? 18.482 -0.121 -12.201 1.00 67.50 270 CYS A O 1
ATOM 2169 N N . GLY A 1 271 ? 17.491 -0.566 -10.245 1.00 69.50 271 GLY A N 1
ATOM 2170 C CA . GLY A 1 271 ? 16.728 -1.710 -10.752 1.00 69.50 271 GLY A CA 1
ATOM 2171 C C . GLY A 1 271 ? 15.698 -1.318 -11.815 1.00 69.50 271 GLY A C 1
ATOM 2172 O O . GLY A 1 271 ? 15.571 -2.010 -12.818 1.00 69.50 271 GLY A O 1
ATOM 2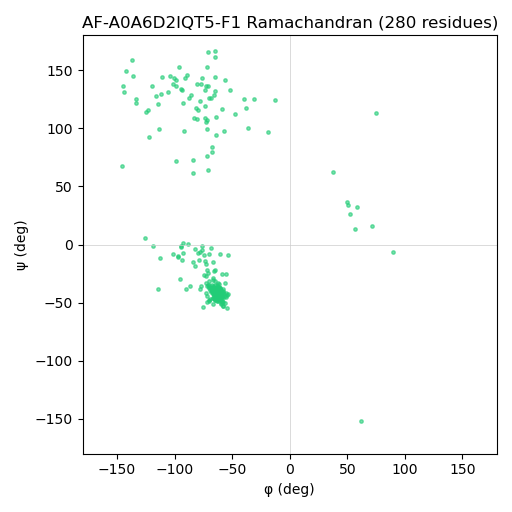173 N N . VAL A 1 272 ? 15.008 -0.183 -11.643 1.00 67.94 272 VAL A N 1
ATOM 2174 C CA . VAL A 1 272 ? 14.088 0.350 -12.668 1.00 67.94 272 VAL A CA 1
ATOM 2175 C C . VAL A 1 272 ? 14.861 0.769 -13.919 1.00 67.94 272 VAL A C 1
ATOM 2177 O O . VAL A 1 272 ? 14.433 0.453 -15.025 1.00 67.94 272 VAL A O 1
ATOM 2180 N N . ARG A 1 273 ? 16.024 1.416 -13.757 1.00 70.88 273 ARG A N 1
ATOM 2181 C CA . ARG A 1 273 ? 16.930 1.740 -14.874 1.00 70.88 273 ARG A CA 1
ATOM 2182 C C . ARG A 1 273 ? 17.360 0.480 -15.629 1.00 70.88 273 ARG A C 1
ATOM 2184 O O . ARG A 1 273 ? 17.219 0.431 -16.844 1.00 70.88 273 ARG A O 1
ATOM 2191 N N . ASP A 1 274 ? 17.885 -0.519 -14.925 1.00 70.94 274 ASP A N 1
ATOM 2192 C CA . ASP A 1 274 ? 18.421 -1.742 -15.534 1.00 70.94 274 ASP A CA 1
ATOM 2193 C C . ASP A 1 274 ? 17.322 -2.504 -16.276 1.00 70.94 274 ASP A C 1
ATOM 2195 O O . ASP A 1 274 ? 17.530 -2.969 -17.393 1.00 70.94 274 ASP A O 1
ATOM 2199 N N . TRP A 1 275 ? 16.120 -2.547 -15.699 1.00 71.44 275 TRP A N 1
ATOM 2200 C CA . TRP A 1 275 ? 14.949 -3.120 -16.347 1.00 71.44 275 TRP A CA 1
ATOM 2201 C C . TRP A 1 275 ? 14.561 -2.373 -17.632 1.00 71.44 275 TRP A C 1
ATOM 2203 O O . TRP A 1 275 ? 14.322 -3.008 -18.656 1.00 71.44 275 TRP A O 1
ATOM 2213 N N . MET A 1 276 ? 14.569 -1.035 -17.617 1.00 65.81 276 MET A N 1
ATOM 2214 C CA . MET A 1 276 ? 14.320 -0.232 -18.821 1.00 65.81 276 MET A CA 1
ATOM 2215 C C . MET A 1 276 ? 15.376 -0.461 -19.909 1.00 65.81 276 MET A C 1
ATOM 2217 O O . MET A 1 276 ? 15.025 -0.520 -21.081 1.00 65.81 276 MET A O 1
ATOM 2221 N N . MET A 1 277 ? 16.649 -0.620 -19.538 1.00 66.25 277 MET A N 1
ATOM 2222 C CA . MET A 1 277 ? 17.726 -0.898 -20.497 1.00 66.25 277 MET A CA 1
ATOM 2223 C C . MET A 1 277 ? 17.583 -2.281 -21.140 1.00 66.25 277 MET A C 1
ATOM 2225 O O . MET A 1 277 ? 17.830 -2.424 -22.333 1.00 66.25 277 MET A O 1
ATOM 2229 N N . LEU A 1 278 ? 17.154 -3.291 -20.378 1.00 64.00 278 LEU A N 1
ATOM 2230 C CA . LEU A 1 278 ? 16.940 -4.646 -20.897 1.00 64.00 278 LEU A CA 1
ATOM 2231 C C . LEU A 1 278 ? 15.768 -4.719 -21.885 1.00 64.00 278 LEU A C 1
ATOM 2233 O O . LEU A 1 278 ? 15.845 -5.459 -22.860 1.00 64.00 278 LEU A O 1
ATOM 2237 N N . PHE A 1 279 ? 14.717 -3.924 -21.673 1.00 54.38 279 PHE A N 1
ATOM 2238 C CA . PHE A 1 279 ? 13.529 -3.914 -22.534 1.00 54.38 279 PHE A CA 1
ATOM 2239 C C . PHE A 1 279 ? 13.746 -3.268 -23.912 1.00 54.38 279 PHE A C 1
ATOM 2241 O O . PHE A 1 279 ? 12.921 -3.453 -24.797 1.00 54.38 279 PHE A O 1
ATOM 2248 N N . VAL A 1 280 ? 14.818 -2.490 -24.088 1.00 51.28 280 VAL A N 1
ATOM 2249 C CA . VAL A 1 280 ? 15.127 -1.781 -25.347 1.00 51.28 280 VAL A CA 1
ATOM 2250 C C . VAL A 1 280 ? 16.127 -2.564 -26.217 1.00 51.28 280 VAL A C 1
ATOM 2252 O O . VAL A 1 280 ? 16.340 -2.217 -27.374 1.00 51.28 280 VAL A O 1
ATOM 2255 N N . ILE A 1 281 ? 16.743 -3.623 -25.675 1.00 40.56 281 ILE A N 1
ATOM 2256 C CA . ILE A 1 281 ? 17.763 -4.444 -26.357 1.00 40.56 281 ILE A CA 1
ATOM 2257 C C . ILE A 1 281 ? 17.179 -5.773 -26.899 1.00 40.56 281 ILE A C 1
ATOM 2259 O O . ILE A 1 281 ? 17.859 -6.472 -27.649 1.00 40.56 281 ILE A O 1
ATOM 2263 N N . MET A 1 282 ? 15.925 -6.109 -26.572 1.00 29.30 282 MET A N 1
ATOM 2264 C CA . MET A 1 282 ? 15.153 -7.198 -27.199 1.00 29.30 282 MET A CA 1
ATOM 2265 C C . MET A 1 282 ? 14.209 -6.661 -28.271 1.00 29.30 282 MET A C 1
ATOM 2267 O O . MET A 1 282 ? 14.051 -7.363 -29.293 1.00 29.30 282 MET A O 1
#

Solvent-accessible surface area (backbone atoms only — not comparable to full-atom values): 16426 Å² total; per-residue (Å²): 133,82,80,86,78,79,67,44,62,66,24,51,54,29,37,54,50,11,63,77,54,36,17,56,66,33,22,50,51,13,27,54,47,20,50,56,51,48,59,54,56,68,72,48,98,71,75,53,75,68,52,48,52,35,46,54,51,26,52,52,49,32,54,55,24,51,50,47,57,70,72,56,55,87,42,93,49,74,74,85,66,92,49,79,80,72,68,79,86,84,56,59,72,66,56,48,52,52,50,51,55,51,57,68,70,47,52,71,67,58,51,52,58,70,70,61,73,58,68,66,61,53,49,54,52,38,32,74,73,50,37,70,66,35,40,55,54,46,50,52,50,49,53,46,24,70,74,67,75,44,91,65,67,49,65,42,86,89,76,68,48,76,29,81,42,70,69,61,42,51,49,43,48,46,61,74,57,37,58,79,64,61,71,86,44,79,83,70,44,78,42,65,60,51,73,61,58,47,42,50,62,67,38,86,82,59,75,64,64,37,63,25,66,66,62,38,52,52,50,53,53,54,29,60,77,66,72,53,82,83,68,68,60,69,87,42,53,88,80,64,44,69,41,97,44,70,67,57,27,52,50,41,48,52,52,47,53,52,53,41,51,32,48,76,70,71,67,43,25,43,67,59,51,53,52,56,56,54,67,74,76,113